Protein AF-A0A7S4I5Y1-F1 (afdb_monomer)

Solvent-accessible surface area (backbone atoms only — not comparable to full-atom values): 13323 Å² total; per-residue (Å²): 105,53,38,77,72,37,67,37,55,66,70,50,33,52,52,52,51,52,44,32,45,76,67,63,46,23,50,102,87,68,52,47,57,89,78,67,46,73,66,56,53,49,53,53,43,51,68,52,34,70,77,42,100,53,26,67,63,46,64,77,37,40,69,45,45,51,53,52,55,61,45,56,63,40,43,76,55,41,74,74,51,54,84,80,55,54,71,67,54,46,51,50,30,60,75,68,63,46,41,73,26,73,44,93,76,12,31,22,40,37,41,72,54,69,68,45,88,55,86,52,96,88,54,91,48,56,63,52,76,51,74,48,68,47,62,54,84,56,65,57,38,102,81,69,45,77,50,78,80,62,86,63,46,15,59,85,35,71,62,41,52,55,48,49,57,42,46,52,52,34,52,50,25,48,50,51,29,57,47,30,60,74,74,27,62,101,84,44,79,66,31,54,51,52,33,50,51,24,49,51,47,36,52,49,46,51,49,53,52,63,63,45,49,63,56,51,47,52,53,53,52,50,55,53,52,50,55,52,49,54,51,64,76,75,105

Foldseek 3Di:
DCCVQLVDDPVVVVQQQVLCVVLVQADPLGAGDLPQDLVNSLVSSLVRLVPDPCSVSCVVSVVRNSVCRLCVNQVVVCVVCPPLDDSVVSSVCSVVVWDWAAAPSKIKTKDKDPFDPDDDPPDDGDIDIDIDIDADFPPQDVVSHGDPDDPQGRHDCPLVVLCVVLVVQLVVLVVQLVVLPVVDDPPDPVSVVSNVVSVVSNVVSVVVSVVVVVVVNVVSNVVVVVSVVVVVVVD

Nearest PDB structures (foldseek):
  4czz-assembly1_A  TM=7.356E-01  e=1.209E+00  Homo sapiens
  5l3d-assembly1_A  TM=7.433E-01  e=1.425E+00  Homo sapiens
  8q1h-assembly1_A  TM=7.712E-01  e=2.089E+00  Homo sapiens
  2x0l-assembly1_A  TM=7.602E-01  e=1.773E+00  Homo sapiens
  5l3b-assembly1_A  TM=7.403E-01  e=1.873E+00  Homo sapiens

pLDDT: mean 78.76, std 11.4, range [46.72, 94.5]

Organism: NCBI:txid265563

Sequence (235 aa):
MLHDRASLSSECADAVLSACEDAGICSSDGAVDLVISREGVGNALDEIMSKRERGEEYVEKKKDVLETLMRSRYANLYSLLKDNLSEESYLGIVRNQILVDVQGEDLLFQIFTCNVLQREAGDEAPFLEFIQRVCSECSAGPDGCPLPVKPGCGGFGIRNFLTLFLSIEVSKAMRECSLAKSTGGDDDDDGSAALSLSRRKVELFTSQLNESNPILTAISDAMTAEGRAETNMNA

InterPro domains:
  IPR005956 4-hydroxyphenylpyruvate dioxygenase [PTHR11959] (68-176)
  IPR029068 Glyoxalase/Bleomycin resistance protein/Dihydroxybiphenyl dioxygenase [G3DSA:3.10.180.10] (45-178)
  IPR029068 Glyoxalase/Bleomycin resistance protein/Dihydroxybiphenyl dioxygenase [SSF54593] (59-165)

Structure (mmCIF, N/CA/C/O backbone):
data_AF-A0A7S4I5Y1-F1
#
_entry.id   AF-A0A7S4I5Y1-F1
#
loop_
_atom_site.group_PDB
_atom_site.id
_atom_site.type_symbol
_atom_site.label_atom_id
_atom_site.label_alt_id
_atom_site.label_comp_id
_atom_site.label_asym_id
_atom_site.label_entity_id
_atom_site.label_seq_id
_atom_site.pdbx_PDB_ins_code
_atom_site.Cartn_x
_atom_site.Cartn_y
_atom_site.Cartn_z
_atom_site.occupancy
_atom_site.B_iso_or_equiv
_atom_site.auth_seq_id
_atom_site.auth_comp_id
_atom_site.auth_asym_id
_atom_site.auth_atom_id
_atom_site.pdbx_PDB_model_num
ATOM 1 N N . MET A 1 1 ? -2.153 -1.443 16.270 1.00 57.56 1 MET A N 1
ATOM 2 C CA . MET A 1 1 ? -1.973 -0.221 15.440 1.00 57.56 1 MET A CA 1
ATOM 3 C C . MET A 1 1 ? -2.513 1.031 16.128 1.00 57.56 1 MET A C 1
ATOM 5 O O . MET A 1 1 ? -1.718 1.927 16.369 1.00 57.56 1 MET A O 1
ATOM 9 N N . LEU A 1 2 ? -3.807 1.105 16.479 1.00 62.62 2 LEU A N 1
ATOM 10 C CA . LEU A 1 2 ? -4.369 2.239 17.238 1.00 62.62 2 LEU A CA 1
ATOM 11 C C . LEU A 1 2 ? -3.809 2.338 18.665 1.00 62.62 2 LEU A C 1
ATOM 13 O O . LEU A 1 2 ? -3.433 3.423 19.093 1.00 62.62 2 LEU A O 1
ATOM 17 N N . HIS A 1 3 ? -3.663 1.201 19.346 1.00 50.84 3 HIS A N 1
ATOM 18 C CA . HIS A 1 3 ? -3.020 1.119 20.659 1.00 50.84 3 HIS A CA 1
ATOM 19 C C . HIS A 1 3 ? -1.612 1.747 20.660 1.00 50.84 3 HIS A C 1
ATOM 21 O O . HIS A 1 3 ? -1.314 2.623 21.462 1.00 50.84 3 HIS A O 1
ATOM 27 N N . ASP A 1 4 ? -0.773 1.378 19.688 1.00 65.50 4 ASP A N 1
ATOM 28 C CA . ASP A 1 4 ? 0.643 1.773 19.691 1.00 65.50 4 ASP A CA 1
ATOM 29 C C . ASP A 1 4 ? 0.903 3.146 19.056 1.00 65.50 4 ASP A C 1
ATOM 31 O O . ASP A 1 4 ? 1.861 3.817 19.425 1.00 65.50 4 ASP A O 1
ATOM 35 N N . ARG A 1 5 ? 0.084 3.571 18.079 1.00 70.50 5 ARG A N 1
ATOM 36 C CA . ARG A 1 5 ? 0.297 4.837 17.346 1.00 70.50 5 ARG A CA 1
ATOM 37 C C . ARG A 1 5 ? -0.565 5.990 17.839 1.00 70.50 5 ARG A C 1
ATOM 39 O O . ARG A 1 5 ? -0.073 7.110 17.880 1.00 70.50 5 ARG A O 1
ATOM 46 N N . ALA A 1 6 ? -1.810 5.725 18.233 1.00 72.38 6 ALA A N 1
ATOM 47 C CA . ALA A 1 6 ? -2.688 6.734 18.827 1.00 72.38 6 ALA A CA 1
ATOM 48 C C . ALA A 1 6 ? -2.606 6.738 20.365 1.00 72.38 6 ALA A C 1
ATOM 50 O O . ALA A 1 6 ? -3.297 7.515 21.017 1.00 72.38 6 ALA A O 1
ATOM 51 N N . SER A 1 7 ? -1.758 5.880 20.953 1.00 81.56 7 SER A N 1
ATOM 52 C CA . SER A 1 7 ? -1.567 5.747 22.404 1.00 81.56 7 SER A CA 1
ATOM 53 C C . SER A 1 7 ? -2.874 5.507 23.169 1.00 81.56 7 SER A C 1
ATOM 55 O O . SER A 1 7 ? -3.009 5.951 24.308 1.00 81.56 7 SER A O 1
ATOM 57 N N . LEU A 1 8 ? -3.866 4.873 22.540 1.00 85.50 8 LEU A N 1
ATOM 58 C CA . LEU A 1 8 ? -5.143 4.541 23.173 1.00 85.50 8 LEU A CA 1
ATOM 59 C C . LEU A 1 8 ? -4.982 3.356 24.126 1.00 85.50 8 LEU A C 1
ATOM 61 O O . LEU A 1 8 ? -4.211 2.437 23.850 1.00 85.50 8 LEU A O 1
ATOM 65 N N . SER A 1 9 ? -5.773 3.334 25.200 1.00 87.81 9 SER A N 1
ATOM 66 C CA . SER A 1 9 ? -5.987 2.101 25.965 1.00 87.81 9 SER A CA 1
ATOM 67 C C . SER A 1 9 ? -6.529 0.980 25.060 1.00 87.81 9 SER A C 1
ATOM 69 O O . SER A 1 9 ? -7.225 1.255 24.080 1.00 87.81 9 SER A O 1
ATOM 71 N N . SER A 1 10 ? -6.222 -0.290 25.367 1.00 86.81 10 SER A N 1
ATOM 72 C CA . SER A 1 10 ? -6.677 -1.436 24.548 1.00 86.81 10 SER A CA 1
ATOM 73 C C . SER A 1 10 ? -8.196 -1.439 24.381 1.00 86.81 10 SER A C 1
ATOM 75 O O . SER A 1 10 ? -8.697 -1.552 23.272 1.00 86.81 10 SER A O 1
ATOM 77 N N . GLU A 1 11 ? -8.919 -1.201 25.473 1.00 87.44 11 GLU A N 1
ATOM 78 C CA . GLU A 1 11 ? -10.382 -1.140 25.488 1.00 87.44 11 GLU A CA 1
ATOM 79 C C . GLU A 1 11 ? -10.927 -0.006 24.605 1.00 87.44 11 GLU A C 1
ATOM 81 O O . GLU A 1 11 ? -11.924 -0.184 23.907 1.00 87.44 11 GLU A O 1
ATOM 86 N N . CYS A 1 12 ? -10.278 1.165 24.605 1.00 87.62 12 CYS A N 1
ATOM 87 C CA . CYS A 1 12 ? -10.688 2.279 23.752 1.00 87.62 12 CYS A CA 1
ATOM 88 C C . CYS A 1 12 ? -10.348 2.015 22.279 1.00 87.62 12 CYS A C 1
ATOM 90 O O . CYS A 1 12 ? -11.153 2.313 21.399 1.00 87.62 12 CYS A O 1
ATOM 92 N N . ALA A 1 13 ? -9.195 1.402 21.995 1.00 88.75 13 ALA A N 1
ATOM 93 C CA . ALA A 1 13 ? -8.832 0.986 20.644 1.00 88.75 13 ALA A CA 1
ATOM 94 C C . ALA A 1 13 ? -9.845 -0.021 20.070 1.00 88.75 13 ALA A C 1
ATOM 96 O O . ALA A 1 13 ? -10.289 0.158 18.936 1.00 88.75 13 ALA A O 1
ATOM 97 N N . ASP A 1 14 ? -10.263 -1.012 20.861 1.00 89.19 14 ASP A N 1
ATOM 98 C CA . ASP A 1 14 ? -11.275 -1.998 20.465 1.00 89.19 14 ASP A CA 1
ATOM 99 C C . ASP A 1 14 ? -12.648 -1.342 20.255 1.00 89.19 14 ASP A C 1
ATOM 101 O O . ASP A 1 14 ? -13.335 -1.617 19.269 1.00 89.19 14 ASP A O 1
ATOM 105 N N . ALA A 1 15 ? -13.028 -0.400 21.126 1.00 90.25 15 ALA A N 1
ATOM 106 C CA . ALA A 1 15 ? -14.266 0.359 20.972 1.00 90.25 15 ALA A CA 1
ATOM 107 C C . ALA A 1 15 ? -14.280 1.211 19.690 1.00 90.25 15 ALA A C 1
ATOM 109 O O . ALA A 1 15 ? -15.311 1.264 19.019 1.00 90.25 15 ALA A O 1
ATOM 110 N N . VAL A 1 16 ? -13.154 1.843 19.336 1.00 91.44 16 VAL A N 1
ATOM 111 C CA . VAL A 1 16 ? -13.003 2.621 18.095 1.00 91.44 16 VAL A CA 1
ATOM 112 C C . VAL A 1 16 ? -13.051 1.716 16.866 1.00 91.44 16 VAL A C 1
ATOM 114 O O . VAL A 1 16 ? -13.702 2.076 15.889 1.00 91.44 16 VAL A O 1
ATOM 117 N N . LEU A 1 17 ? -12.401 0.549 16.896 1.00 89.81 17 LEU A N 1
ATOM 118 C CA . LEU A 1 17 ? -12.444 -0.409 15.784 1.00 89.81 17 LEU A CA 1
ATOM 119 C C . LEU A 1 17 ? -13.865 -0.920 15.546 1.00 89.81 17 LEU A C 1
ATOM 121 O O . LEU A 1 17 ? -14.354 -0.844 14.423 1.00 89.81 17 LEU A O 1
ATOM 125 N N . SER A 1 18 ? -14.563 -1.327 16.608 1.00 89.69 18 SER A N 1
ATOM 126 C CA . SER A 1 18 ? -15.973 -1.722 16.525 1.00 89.69 18 SER A CA 1
ATOM 127 C C . SER A 1 18 ? -16.854 -0.584 15.994 1.00 89.69 18 SER A C 1
ATOM 129 O O . SER A 1 18 ? -17.713 -0.823 15.155 1.00 89.69 18 SER A O 1
ATOM 131 N N . ALA A 1 19 ? -16.622 0.665 16.413 1.00 91.75 19 ALA A N 1
ATOM 132 C CA . ALA A 1 19 ? -17.352 1.810 15.870 1.00 91.75 19 ALA A CA 1
ATOM 133 C C . ALA A 1 19 ? -17.054 2.056 14.379 1.00 91.75 19 ALA A C 1
ATOM 135 O O . ALA A 1 19 ? -17.943 2.478 13.642 1.00 91.75 19 ALA A O 1
ATOM 136 N N . CYS A 1 20 ? -15.826 1.788 13.918 1.00 92.12 20 CYS A N 1
ATOM 137 C CA . CYS A 1 20 ? -15.482 1.865 12.498 1.00 92.12 20 CYS A CA 1
ATOM 138 C C . CYS A 1 20 ? -16.236 0.817 11.671 1.00 92.12 20 CYS A C 1
ATOM 140 O O . CYS A 1 20 ? -16.705 1.141 10.581 1.00 92.12 20 CYS A O 1
ATOM 142 N N . GLU A 1 21 ? -16.368 -0.408 12.181 1.00 90.56 21 GLU A N 1
ATOM 143 C CA . GLU A 1 21 ? -17.132 -1.478 11.528 1.00 90.56 21 GLU A CA 1
ATOM 144 C C . GLU A 1 21 ? -18.631 -1.145 11.492 1.00 90.56 21 GLU A C 1
ATOM 146 O O . GLU A 1 21 ? -19.239 -1.190 10.423 1.00 90.56 21 GLU A O 1
ATOM 151 N N . ASP A 1 22 ? -19.204 -0.711 12.622 1.00 90.31 22 ASP A N 1
ATOM 152 C CA . ASP A 1 22 ? -20.617 -0.315 12.734 1.00 90.31 22 ASP A CA 1
ATOM 153 C C . ASP A 1 22 ? -20.978 0.830 11.770 1.00 90.31 22 ASP A C 1
ATOM 155 O O . ASP A 1 22 ? -22.067 0.858 11.193 1.00 90.31 22 ASP A O 1
ATOM 159 N N . ALA A 1 23 ? -20.058 1.781 11.585 1.00 91.00 23 ALA A N 1
ATOM 160 C CA . ALA A 1 23 ? -20.218 2.910 10.671 1.00 91.00 23 ALA A CA 1
ATOM 161 C C . ALA A 1 23 ? -19.945 2.562 9.197 1.00 91.00 23 ALA A C 1
ATOM 163 O O . ALA A 1 23 ? -20.108 3.426 8.333 1.00 91.00 23 ALA A O 1
ATOM 164 N N . GLY A 1 24 ? -19.472 1.347 8.897 1.00 90.06 24 GLY A N 1
ATOM 165 C CA . GLY A 1 24 ? -19.028 0.965 7.555 1.00 90.06 24 GLY A CA 1
ATOM 166 C C . GLY A 1 24 ? -17.784 1.723 7.074 1.00 90.06 24 GLY A C 1
ATOM 167 O O . GLY A 1 24 ? -17.562 1.835 5.871 1.00 90.06 24 GLY A O 1
ATOM 168 N N . ILE A 1 25 ? -16.976 2.266 7.993 1.00 92.94 25 ILE A N 1
ATOM 169 C CA . ILE A 1 25 ? -15.703 2.940 7.681 1.00 92.94 25 ILE A CA 1
ATOM 170 C C . ILE A 1 25 ? -14.650 1.914 7.254 1.00 92.94 25 ILE A C 1
ATOM 172 O O . ILE A 1 25 ? -13.811 2.205 6.396 1.00 92.94 25 ILE A O 1
ATOM 176 N N . CYS A 1 26 ? -14.680 0.729 7.865 1.00 89.25 26 CYS A N 1
ATOM 177 C CA . CYS A 1 26 ? -13.835 -0.392 7.490 1.00 89.25 26 CYS A CA 1
ATOM 178 C C . CYS A 1 26 ? -14.649 -1.647 7.175 1.00 89.25 26 CYS A C 1
ATOM 180 O O . CYS A 1 26 ? -15.725 -1.870 7.728 1.00 89.25 26 CYS A O 1
ATOM 182 N N . SER A 1 27 ? -14.118 -2.475 6.281 1.00 82.81 27 SER A N 1
ATOM 183 C CA . SER A 1 27 ? -14.637 -3.814 6.015 1.00 82.81 27 SER A CA 1
ATOM 184 C C . SER A 1 27 ? -14.348 -4.766 7.178 1.00 82.81 27 SER A C 1
ATOM 186 O O . SER A 1 27 ? -13.537 -4.482 8.056 1.00 82.81 27 SER A O 1
ATOM 188 N N . SER A 1 28 ? -14.985 -5.940 7.164 1.00 75.88 28 SER A N 1
ATOM 189 C CA . SER A 1 28 ? -14.843 -6.981 8.197 1.00 75.88 28 SER A CA 1
ATOM 190 C C . SER A 1 28 ? -13.429 -7.569 8.330 1.00 75.88 28 SER A C 1
ATOM 192 O O . SER A 1 28 ? -13.151 -8.342 9.243 1.00 75.88 28 SER A O 1
ATOM 194 N N . ASP A 1 29 ? -12.542 -7.281 7.378 1.00 70.75 29 ASP A N 1
ATOM 195 C CA . ASP A 1 29 ? -11.115 -7.614 7.417 1.00 70.75 29 ASP A CA 1
ATOM 196 C C . ASP A 1 29 ? -10.240 -6.448 7.924 1.00 70.75 29 ASP A C 1
ATOM 198 O O . ASP A 1 29 ? -9.018 -6.581 7.989 1.00 70.75 29 ASP A O 1
ATOM 202 N N . GLY A 1 30 ? -10.852 -5.326 8.319 1.00 74.75 30 GLY A N 1
ATOM 203 C CA . GLY A 1 30 ? -10.194 -4.155 8.894 1.00 74.75 30 GLY A CA 1
ATOM 204 C C . GLY A 1 30 ? -9.644 -3.152 7.876 1.00 74.75 30 GLY A C 1
ATOM 205 O O . GLY A 1 30 ? -8.953 -2.211 8.275 1.00 74.75 30 GLY A O 1
ATOM 206 N N . ALA A 1 31 ? -9.920 -3.314 6.576 1.00 81.62 31 ALA A N 1
ATOM 207 C CA . ALA A 1 31 ? -9.487 -2.350 5.565 1.00 81.62 31 ALA A CA 1
ATOM 208 C C . ALA A 1 31 ? -10.381 -1.099 5.571 1.00 81.62 31 ALA A C 1
ATOM 210 O O . ALA A 1 31 ? -11.602 -1.193 5.502 1.00 81.62 31 ALA A O 1
ATOM 211 N N . VAL A 1 32 ? -9.769 0.085 5.648 1.00 88.06 32 VAL A N 1
ATOM 212 C CA . VAL A 1 32 ? -10.484 1.373 5.658 1.00 88.06 32 VAL A CA 1
ATOM 213 C C . VAL A 1 32 ? -10.840 1.793 4.230 1.00 88.06 32 VAL A C 1
ATOM 215 O O . VAL A 1 32 ? -9.987 1.730 3.342 1.00 88.06 32 VAL A O 1
ATOM 218 N N . ASP A 1 33 ? -12.065 2.282 4.020 1.00 88.38 33 ASP A N 1
ATOM 219 C CA . ASP A 1 33 ? -12.523 2.809 2.728 1.00 88.38 33 ASP A CA 1
ATOM 220 C C . ASP A 1 33 ? -11.581 3.918 2.214 1.00 88.38 33 ASP A C 1
ATOM 222 O O . ASP A 1 33 ? -11.226 4.856 2.930 1.00 88.38 33 ASP A O 1
ATOM 226 N N . LEU A 1 34 ? -11.166 3.819 0.950 1.00 87.81 34 LEU A N 1
ATOM 227 C CA . LEU A 1 34 ? -10.257 4.763 0.300 1.00 87.81 34 LEU A CA 1
ATOM 228 C C . LEU A 1 34 ? -10.919 6.097 -0.074 1.00 87.81 34 LEU A C 1
ATOM 230 O O . LEU A 1 34 ? -10.203 7.068 -0.331 1.00 87.81 34 LEU A O 1
ATOM 234 N N . VAL A 1 35 ? -12.250 6.150 -0.157 1.00 88.69 35 VAL A N 1
ATOM 235 C CA . VAL A 1 35 ? -13.014 7.305 -0.657 1.00 88.69 35 VAL A CA 1
ATOM 236 C C . VAL A 1 35 ? -13.553 8.171 0.479 1.00 88.69 35 VAL A C 1
ATOM 238 O O . VAL A 1 35 ? -13.698 9.382 0.305 1.00 88.69 35 VAL A O 1
ATOM 241 N N . ILE A 1 36 ? -13.810 7.593 1.655 1.00 91.62 36 ILE A N 1
ATOM 242 C CA . ILE A 1 36 ? -14.347 8.350 2.788 1.00 91.62 36 ILE A CA 1
ATOM 243 C C . ILE A 1 36 ? -13.367 9.450 3.234 1.00 91.62 36 ILE A C 1
ATOM 245 O O . ILE A 1 36 ? -12.156 9.231 3.361 1.00 91.62 36 ILE A O 1
ATOM 249 N N . SER A 1 37 ? -13.884 10.660 3.451 1.00 93.00 37 SER A N 1
ATOM 250 C CA . SER A 1 37 ? -13.082 11.818 3.857 1.00 93.00 37 SER A CA 1
ATOM 251 C C . SER A 1 37 ? -12.742 11.774 5.350 1.00 93.00 37 SER A C 1
ATOM 253 O O . SER A 1 37 ? -13.469 11.178 6.144 1.00 93.00 37 SER A O 1
ATOM 255 N N . ARG A 1 38 ? -11.666 12.463 5.759 1.00 93.50 38 ARG A N 1
ATOM 256 C CA . ARG A 1 38 ? -11.291 12.591 7.182 1.00 93.50 38 ARG A CA 1
ATOM 257 C C . ARG A 1 38 ? -12.437 13.166 8.025 1.00 93.50 38 ARG A C 1
ATOM 259 O O . ARG A 1 38 ? -12.667 12.703 9.137 1.00 93.50 38 ARG A O 1
ATOM 266 N N . GLU A 1 39 ? -13.159 14.153 7.494 1.00 94.50 39 GLU A N 1
ATOM 267 C CA . GLU A 1 39 ? -14.331 14.738 8.160 1.00 94.50 39 GLU A CA 1
ATOM 268 C C . GLU A 1 39 ? -15.485 13.737 8.269 1.00 94.50 39 GLU A C 1
ATOM 270 O O . GLU A 1 39 ? -16.102 13.640 9.324 1.00 94.50 39 GLU A O 1
ATOM 275 N N . GLY A 1 40 ? -15.735 12.948 7.218 1.00 92.94 40 GLY A N 1
ATOM 276 C CA . GLY A 1 40 ? -16.751 11.896 7.233 1.00 92.94 40 GLY A CA 1
ATOM 277 C C . GLY A 1 40 ? -16.478 10.841 8.305 1.00 92.94 40 GLY A C 1
ATOM 278 O O . GLY A 1 40 ? -17.367 10.530 9.093 1.00 92.94 40 GLY A O 1
ATOM 279 N N . VAL A 1 41 ? -15.229 10.366 8.394 1.00 93.19 41 VAL A N 1
ATOM 280 C CA . VAL A 1 41 ? -14.783 9.445 9.456 1.00 93.19 41 VAL A CA 1
ATOM 281 C C . VAL A 1 41 ? -14.971 10.082 10.834 1.00 93.19 41 VAL A C 1
ATOM 283 O O . VAL A 1 41 ? -15.527 9.455 11.730 1.00 93.19 41 VAL A O 1
ATOM 286 N N . GLY A 1 42 ? -14.547 11.339 11.001 1.00 93.69 42 GLY A N 1
ATOM 287 C CA . GLY A 1 42 ? -14.676 12.062 12.266 1.00 93.69 42 GLY A CA 1
ATOM 288 C C . GLY A 1 42 ? -16.122 12.208 12.732 1.00 93.69 42 GLY A C 1
ATOM 289 O O . GLY A 1 42 ? -16.404 11.947 13.896 1.00 93.69 42 GLY A O 1
ATOM 290 N N . ASN A 1 43 ? -17.036 12.577 11.835 1.00 93.88 43 ASN A N 1
ATOM 291 C CA . ASN A 1 43 ? -18.450 12.756 12.167 1.00 93.88 43 ASN A CA 1
ATOM 292 C C . ASN A 1 43 ? -19.125 11.427 12.534 1.00 93.88 43 ASN A C 1
ATOM 294 O O . ASN A 1 43 ? -19.852 11.362 13.522 1.00 93.88 43 ASN A O 1
ATOM 298 N N . ALA A 1 44 ? -18.853 10.365 11.769 1.00 93.00 44 ALA A N 1
ATOM 299 C CA . ALA A 1 44 ? -19.404 9.039 12.035 1.00 93.00 44 ALA A CA 1
ATOM 300 C C . ALA A 1 44 ? -18.905 8.472 13.376 1.00 93.00 44 ALA A C 1
ATOM 302 O O . ALA A 1 44 ? -19.692 7.955 14.170 1.00 93.00 44 ALA A O 1
ATOM 303 N N . LEU A 1 45 ? -17.609 8.629 13.669 1.00 92.94 45 LEU A N 1
ATOM 304 C CA . LEU A 1 45 ? -17.052 8.205 14.950 1.00 92.94 45 LEU A CA 1
ATOM 305 C C . LEU A 1 45 ? -17.580 9.039 16.114 1.00 92.94 45 LEU A C 1
ATOM 307 O O . LEU A 1 45 ? -17.890 8.466 17.151 1.00 92.94 45 LEU A O 1
ATOM 311 N N . ASP A 1 46 ? -17.742 10.354 15.967 1.00 92.69 46 ASP A N 1
ATOM 312 C CA . ASP A 1 46 ? -18.319 11.190 17.026 1.00 92.69 46 ASP A CA 1
ATOM 313 C C . ASP A 1 46 ? -19.747 10.759 17.385 1.00 92.69 46 ASP A C 1
ATOM 315 O O . ASP A 1 46 ? -20.099 10.691 18.565 1.00 92.69 46 ASP A O 1
ATOM 319 N N . GLU A 1 47 ? -20.573 10.431 16.389 1.00 90.81 47 GLU A N 1
ATOM 320 C CA . GLU A 1 47 ? -21.956 10.002 16.609 1.00 90.81 47 GLU A CA 1
ATOM 321 C C . GLU A 1 47 ? -22.052 8.691 17.408 1.00 90.81 47 GLU A C 1
ATOM 323 O O . GLU A 1 47 ? -22.950 8.532 18.245 1.00 90.81 47 GLU A O 1
ATOM 328 N N . ILE A 1 48 ? -21.130 7.757 17.163 1.00 90.94 48 ILE A N 1
ATOM 329 C CA . ILE A 1 48 ? -21.111 6.444 17.818 1.00 90.94 48 ILE A CA 1
ATOM 330 C C . ILE A 1 48 ? -20.382 6.520 19.163 1.00 90.94 48 ILE A C 1
ATOM 332 O O . ILE A 1 48 ? -20.905 6.066 20.182 1.00 90.94 48 ILE A O 1
ATOM 336 N N . MET A 1 49 ? -19.190 7.116 19.191 1.00 90.25 49 MET A N 1
ATOM 337 C CA . MET A 1 49 ? -18.321 7.150 20.370 1.00 90.25 49 MET A CA 1
ATOM 338 C C . MET A 1 49 ? -18.853 8.065 21.472 1.00 90.25 49 MET A C 1
ATOM 340 O O . MET A 1 49 ? -18.625 7.770 22.642 1.00 90.25 49 MET A O 1
ATOM 344 N N . SER A 1 50 ? -19.622 9.112 21.143 1.00 84.44 50 SER A N 1
ATOM 345 C CA . SER A 1 50 ? -20.292 9.957 22.152 1.00 84.44 50 SER A CA 1
ATOM 346 C C . SER A 1 50 ? -21.299 9.195 23.021 1.00 84.44 50 SER A C 1
ATOM 348 O O . SER A 1 50 ? -21.642 9.654 24.108 1.00 84.44 50 SER A O 1
ATOM 350 N N . LYS A 1 51 ? -21.757 8.024 22.564 1.00 84.62 51 LYS A N 1
ATOM 351 C CA . LYS A 1 51 ? -22.702 7.152 23.276 1.00 84.62 51 LYS A CA 1
ATOM 352 C C . LYS A 1 51 ? -22.013 5.997 24.014 1.00 84.62 51 LYS A C 1
ATOM 354 O O . LYS A 1 51 ? -22.696 5.241 24.699 1.00 84.62 51 LYS A O 1
ATOM 359 N N . ARG A 1 52 ? -20.691 5.827 23.867 1.00 83.44 52 ARG A N 1
ATOM 360 C CA . ARG A 1 52 ? -19.916 4.722 24.462 1.00 83.44 52 ARG A CA 1
ATOM 361 C C . ARG A 1 52 ? -19.172 5.178 25.723 1.00 83.44 52 ARG A C 1
ATOM 363 O O . ARG A 1 52 ? -18.752 6.325 25.833 1.00 83.44 52 ARG A O 1
ATOM 370 N N . GLU A 1 53 ? -18.943 4.248 26.652 1.00 70.31 53 GLU A N 1
ATOM 371 C CA . GLU A 1 53 ? -18.354 4.503 27.984 1.00 70.31 53 GLU A CA 1
ATOM 372 C C . GLU A 1 53 ? -16.933 5.113 27.964 1.00 70.31 53 GLU A C 1
ATOM 374 O O . GLU A 1 53 ? -16.483 5.661 28.965 1.00 70.31 53 GLU A O 1
ATOM 379 N N . ARG A 1 54 ? -16.224 5.062 26.826 1.00 76.12 54 ARG A N 1
ATOM 380 C CA . ARG A 1 54 ? -14.860 5.599 26.638 1.00 76.12 54 ARG A CA 1
ATOM 381 C C . ARG A 1 54 ? -14.791 6.814 25.702 1.00 76.12 54 ARG A C 1
ATOM 383 O O . ARG A 1 54 ? -13.715 7.148 25.207 1.00 76.12 54 ARG A O 1
ATOM 390 N N . GLY A 1 55 ? -15.919 7.485 25.458 1.00 79.25 55 GLY A N 1
ATOM 391 C CA . GLY A 1 55 ? -15.987 8.643 24.562 1.00 79.25 55 GLY A CA 1
ATOM 392 C C . GLY A 1 55 ? -14.999 9.764 24.915 1.00 79.25 55 GLY A C 1
ATOM 393 O O . GLY A 1 55 ? -14.438 10.374 24.012 1.00 79.25 55 GLY A O 1
ATOM 394 N N . GLU A 1 56 ? -14.717 9.993 26.202 1.00 85.38 56 GLU A N 1
ATOM 395 C CA . GLU A 1 56 ? -13.807 11.058 26.658 1.00 85.38 56 GLU A CA 1
ATOM 396 C C . GLU A 1 56 ? -12.353 10.854 26.196 1.00 85.38 56 GLU A C 1
ATOM 398 O O . GLU A 1 56 ? -11.743 11.790 25.678 1.00 85.38 56 GLU A O 1
ATOM 403 N N . GLU A 1 57 ? -11.815 9.629 26.299 1.00 88.56 57 GLU A N 1
ATOM 404 C CA . GLU A 1 57 ? -10.452 9.318 25.833 1.00 88.56 57 GLU A CA 1
ATOM 405 C C . GLU A 1 57 ? -10.349 9.460 24.306 1.00 88.56 57 GLU A C 1
ATOM 407 O O . GLU A 1 57 ? -9.362 9.986 23.785 1.00 88.56 57 GLU A O 1
ATOM 412 N N . TYR A 1 58 ? -11.386 9.027 23.581 1.00 89.75 58 TYR A N 1
ATOM 413 C CA . TYR A 1 58 ? -11.464 9.232 22.136 1.00 89.75 58 TYR A CA 1
ATOM 414 C C . TYR A 1 58 ? -11.480 10.723 21.783 1.00 89.75 58 TYR A C 1
ATOM 416 O O . TYR A 1 58 ? -10.738 11.128 20.895 1.00 89.75 58 TYR A O 1
ATOM 424 N N . VAL A 1 59 ? -12.277 11.548 22.472 1.00 90.81 59 VAL A N 1
ATOM 425 C CA . VAL A 1 59 ? -12.363 12.994 22.204 1.00 90.81 59 VAL A CA 1
ATOM 426 C C . VAL A 1 59 ? -11.006 13.670 22.398 1.00 90.81 59 VAL A C 1
ATOM 428 O O . VAL A 1 59 ? -10.606 14.472 21.553 1.00 90.81 59 VAL A O 1
ATOM 431 N N . GLU A 1 60 ? -10.274 13.314 23.456 1.00 91.31 60 GLU A N 1
ATOM 432 C CA . GLU A 1 60 ? -8.934 13.846 23.721 1.00 91.31 60 GLU A CA 1
ATOM 433 C C . GLU A 1 60 ? -7.942 13.488 22.601 1.00 91.31 60 GLU A C 1
ATOM 435 O O . GLU A 1 60 ? -7.196 14.345 22.124 1.00 91.31 60 GLU A O 1
ATOM 440 N N . LYS A 1 61 ? -7.970 12.235 22.131 1.00 92.44 61 LYS A N 1
ATOM 441 C CA . LYS A 1 61 ? -7.014 11.695 21.145 1.00 92.44 61 LYS A CA 1
ATOM 442 C C . LYS A 1 61 ? -7.555 11.643 19.719 1.00 92.44 61 LYS A C 1
ATOM 444 O O . LYS A 1 61 ? -6.941 11.043 18.835 1.00 92.44 61 LYS A O 1
ATOM 449 N N . LYS A 1 62 ? -8.687 12.298 19.456 1.00 91.88 62 LYS A N 1
ATOM 450 C CA . LYS A 1 62 ? -9.431 12.195 18.194 1.00 91.88 62 LYS A CA 1
ATOM 451 C C . LYS A 1 62 ? -8.553 12.458 16.978 1.00 91.88 62 LYS A C 1
ATOM 453 O O . LYS A 1 62 ? -8.630 11.743 15.982 1.00 91.88 62 LYS A O 1
ATOM 458 N N . LYS A 1 63 ? -7.698 13.479 17.054 1.00 92.62 63 LYS A N 1
ATOM 459 C CA . LYS A 1 63 ? -6.796 13.844 15.957 1.00 92.62 63 LYS A CA 1
ATOM 460 C C . LYS A 1 63 ? -5.841 12.701 15.597 1.00 92.62 63 LYS A C 1
ATOM 462 O O . LYS A 1 63 ? -5.685 12.408 14.414 1.00 92.62 63 LYS A O 1
ATOM 467 N N . ASP A 1 64 ? -5.254 12.046 16.593 1.00 91.94 64 ASP A N 1
ATOM 468 C CA . ASP A 1 64 ? -4.278 10.970 16.394 1.00 91.94 64 ASP A CA 1
ATOM 469 C C . ASP A 1 64 ? -4.952 9.676 15.932 1.00 91.94 64 ASP A C 1
ATOM 471 O O . ASP A 1 64 ? -4.408 8.944 15.100 1.00 91.94 64 ASP A O 1
ATOM 475 N N . VAL A 1 65 ? -6.175 9.426 16.409 1.00 92.56 65 VAL A N 1
ATOM 476 C CA . VAL A 1 65 ? -7.031 8.338 15.920 1.00 92.56 65 VAL A CA 1
ATOM 477 C C . VAL A 1 65 ? -7.340 8.529 14.440 1.00 92.56 65 VAL A C 1
ATOM 479 O O . VAL A 1 65 ? -7.089 7.624 13.644 1.00 92.56 65 VAL A O 1
ATOM 482 N N . LEU A 1 66 ? -7.820 9.714 14.053 1.00 93.81 66 LEU A N 1
ATOM 483 C CA . LEU A 1 66 ? -8.120 10.022 12.657 1.00 93.81 66 LEU A CA 1
ATOM 484 C C . LEU A 1 66 ? -6.867 9.941 11.786 1.00 93.81 66 LEU A C 1
ATOM 486 O O . LEU A 1 66 ? -6.913 9.336 10.723 1.00 93.81 66 LEU A O 1
ATOM 490 N N . GLU A 1 67 ? -5.735 10.48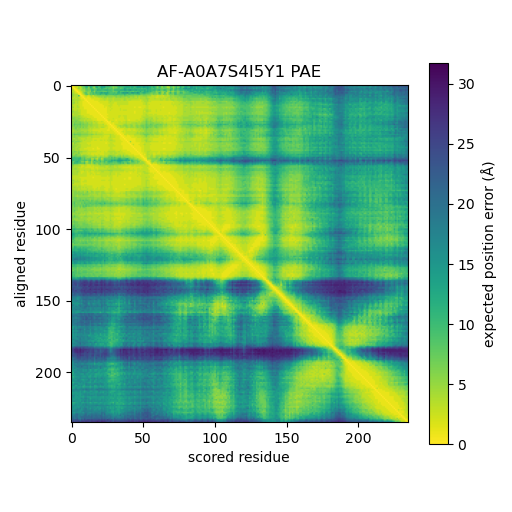4 12.228 1.00 91.38 67 GLU A N 1
ATOM 491 C CA . GLU A 1 67 ? -4.473 10.372 11.488 1.00 91.38 67 GLU A CA 1
ATOM 492 C C . GLU A 1 67 ? -4.054 8.909 11.294 1.00 91.38 67 GLU A C 1
ATOM 494 O O . GLU A 1 67 ? -3.671 8.508 10.193 1.00 91.38 67 GLU A O 1
ATOM 499 N N . THR A 1 68 ? -4.179 8.089 12.338 1.00 91.25 68 THR A N 1
ATOM 500 C CA . THR A 1 68 ? -3.837 6.664 12.278 1.00 91.25 68 THR A CA 1
ATOM 501 C C . THR A 1 68 ? -4.761 5.898 11.330 1.00 91.25 68 THR A C 1
ATOM 503 O O . THR A 1 68 ? -4.270 5.086 10.546 1.00 91.25 68 THR A O 1
ATOM 506 N N . LEU A 1 69 ? -6.069 6.170 11.360 1.00 91.12 69 LEU A N 1
ATOM 507 C CA . LEU A 1 69 ? -7.058 5.547 10.472 1.00 91.12 69 LEU A CA 1
ATOM 508 C C . LEU A 1 69 ? -6.889 5.974 9.012 1.00 91.12 69 LEU A C 1
ATOM 510 O O . LEU A 1 69 ? -6.982 5.145 8.114 1.00 91.12 69 LEU A O 1
ATOM 514 N N . MET A 1 70 ? -6.617 7.251 8.747 1.00 91.69 70 M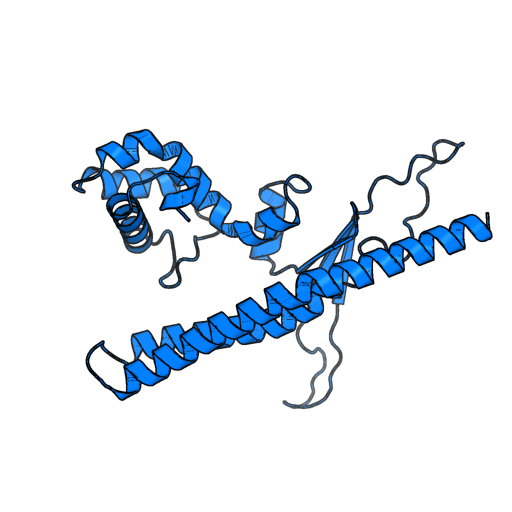ET A N 1
ATOM 515 C CA . MET A 1 70 ? -6.397 7.718 7.374 1.00 91.69 70 MET A CA 1
ATOM 516 C C . MET A 1 70 ? -5.103 7.129 6.805 1.00 91.69 70 MET A C 1
ATOM 518 O O . MET A 1 70 ? -5.091 6.609 5.690 1.00 91.69 70 MET A O 1
ATOM 522 N N . ARG A 1 71 ? -4.027 7.122 7.603 1.00 88.75 71 ARG A N 1
ATOM 523 C CA . ARG A 1 71 ? -2.729 6.572 7.196 1.00 88.75 71 ARG A CA 1
ATOM 524 C C . ARG A 1 71 ? -2.744 5.050 7.061 1.00 88.75 71 ARG A C 1
ATOM 526 O O . ARG A 1 71 ? -1.936 4.513 6.306 1.00 88.75 71 ARG A O 1
ATOM 533 N N . SER A 1 72 ? -3.633 4.336 7.762 1.00 87.88 72 SER A N 1
ATOM 534 C CA . SER A 1 72 ? -3.719 2.870 7.668 1.00 87.88 72 SER A CA 1
ATOM 535 C C . SER A 1 72 ? -4.004 2.394 6.239 1.00 87.88 72 SER A C 1
ATOM 537 O O . SER A 1 72 ? -3.459 1.367 5.838 1.00 87.88 72 SER A O 1
ATOM 539 N N . ARG A 1 73 ? -4.722 3.198 5.438 1.00 86.44 73 ARG A N 1
ATOM 540 C CA . ARG A 1 73 ? -5.033 2.944 4.016 1.00 86.44 73 ARG A CA 1
ATOM 541 C C . ARG A 1 73 ? -3.808 2.649 3.157 1.00 86.44 73 ARG A C 1
ATOM 543 O O . ARG A 1 73 ? -3.908 1.928 2.173 1.00 86.44 73 ARG A O 1
ATOM 550 N N . TYR A 1 74 ? -2.661 3.221 3.510 1.00 84.88 74 TYR A N 1
ATOM 551 C CA . TYR A 1 74 ? -1.414 3.089 2.759 1.00 84.88 74 TYR A CA 1
ATOM 552 C C . TYR A 1 74 ? -0.207 2.861 3.679 1.00 84.88 74 TYR A C 1
ATOM 554 O O . TYR A 1 74 ? 0.934 3.108 3.291 1.00 84.88 74 TYR A O 1
ATOM 562 N N . ALA A 1 75 ? -0.422 2.367 4.903 1.00 82.50 75 ALA A N 1
ATOM 563 C CA . ALA A 1 75 ? 0.625 2.293 5.924 1.00 82.50 75 ALA A CA 1
ATOM 564 C C . ALA A 1 75 ? 1.826 1.427 5.522 1.00 82.50 75 ALA A C 1
ATOM 566 O O . ALA A 1 75 ? 2.958 1.768 5.871 1.00 82.50 75 ALA A O 1
ATOM 567 N N . ASN A 1 76 ? 1.584 0.352 4.770 1.00 76.38 76 ASN A N 1
ATOM 568 C CA . ASN A 1 76 ? 2.636 -0.532 4.264 1.00 76.38 76 ASN A CA 1
ATOM 569 C C . ASN A 1 76 ? 3.479 0.138 3.170 1.00 76.38 76 ASN A C 1
ATOM 571 O O . ASN A 1 76 ? 4.679 -0.092 3.089 1.00 76.38 76 ASN A O 1
ATOM 575 N N . LEU A 1 77 ? 2.873 0.991 2.340 1.00 77.44 77 LEU A N 1
ATOM 576 C CA . LEU A 1 77 ? 3.617 1.768 1.349 1.00 77.44 77 LEU A CA 1
ATOM 577 C C . LEU A 1 77 ? 4.363 2.919 2.020 1.00 77.44 77 LEU A C 1
ATOM 579 O O . LEU A 1 77 ? 5.509 3.182 1.681 1.00 77.44 77 LEU A O 1
ATOM 583 N N . TYR A 1 78 ? 3.752 3.575 3.009 1.00 81.50 78 TYR A N 1
ATOM 584 C CA . TYR A 1 78 ? 4.392 4.667 3.737 1.00 81.50 78 TYR A CA 1
ATOM 585 C C . TYR A 1 78 ? 5.621 4.208 4.530 1.00 81.50 78 TYR A C 1
ATOM 587 O O . TYR A 1 78 ? 6.590 4.953 4.641 1.00 81.50 78 TYR A O 1
ATOM 595 N N . SER A 1 79 ? 5.631 2.986 5.076 1.00 76.94 79 SER A N 1
ATOM 596 C CA . SER A 1 79 ? 6.827 2.461 5.752 1.00 76.94 79 SER A CA 1
ATOM 597 C C . SER A 1 79 ? 8.012 2.279 4.797 1.00 76.94 79 SER A C 1
ATOM 599 O O . SER A 1 79 ? 9.154 2.450 5.225 1.00 76.94 79 SER A O 1
ATOM 601 N N . LEU A 1 80 ? 7.739 1.980 3.522 1.00 73.19 80 LEU A N 1
ATOM 602 C CA . LEU A 1 80 ? 8.741 1.812 2.470 1.00 73.19 80 LEU A CA 1
ATOM 603 C C . LEU A 1 80 ? 9.180 3.157 1.873 1.00 73.19 80 LEU A C 1
ATOM 605 O O . LEU A 1 80 ? 10.369 3.447 1.794 1.00 73.19 80 LEU A O 1
ATOM 609 N N . LEU A 1 81 ? 8.212 3.972 1.454 1.00 78.81 81 LEU A N 1
ATOM 610 C CA . LEU A 1 81 ? 8.423 5.163 0.630 1.00 78.81 81 LEU A CA 1
ATOM 611 C C . LEU A 1 81 ? 8.521 6.453 1.456 1.00 78.81 81 LEU A C 1
ATOM 613 O O . LEU A 1 81 ? 9.059 7.444 0.970 1.00 78.81 81 LEU A O 1
ATOM 617 N N . LYS A 1 82 ? 8.051 6.454 2.708 1.00 83.88 82 LYS A N 1
ATOM 618 C CA . LYS A 1 82 ? 8.075 7.599 3.634 1.00 83.88 82 LYS A CA 1
ATOM 619 C C . LYS A 1 82 ? 7.589 8.898 2.980 1.00 83.88 82 LYS A C 1
ATOM 621 O O . LYS A 1 82 ? 6.456 8.973 2.517 1.00 83.88 82 LYS A O 1
ATOM 626 N N . ASP A 1 83 ? 8.431 9.919 2.924 1.00 82.88 83 ASP A N 1
ATOM 627 C CA . ASP A 1 83 ? 8.049 11.251 2.460 1.00 82.88 83 ASP A CA 1
ATOM 628 C C . ASP A 1 83 ? 8.392 11.478 0.977 1.00 82.88 83 ASP A C 1
ATOM 630 O O . ASP A 1 83 ? 8.311 12.600 0.488 1.00 82.88 83 ASP A O 1
ATOM 634 N N . ASN A 1 84 ? 8.738 10.415 0.235 1.00 77.94 84 ASN A N 1
ATOM 635 C CA . ASN A 1 84 ? 9.013 10.507 -1.203 1.00 77.94 84 ASN A CA 1
ATOM 636 C C . ASN A 1 84 ? 7.755 10.795 -2.041 1.00 77.94 84 ASN A C 1
ATOM 638 O O . ASN A 1 84 ? 7.873 11.190 -3.198 1.00 77.94 84 ASN A O 1
ATOM 642 N N . LEU A 1 85 ? 6.554 10.576 -1.494 1.00 85.00 85 LEU A N 1
ATOM 643 C CA . LEU A 1 85 ? 5.283 10.734 -2.201 1.00 85.00 85 LEU A CA 1
ATOM 644 C C . LEU A 1 85 ? 4.250 11.480 -1.354 1.00 85.00 85 LEU A C 1
ATOM 646 O O . LEU A 1 85 ? 4.234 11.380 -0.128 1.00 85.00 85 LEU A O 1
ATOM 650 N N . SER A 1 86 ? 3.347 12.193 -2.030 1.00 90.12 86 SER A N 1
ATOM 651 C CA . SER A 1 86 ? 2.171 12.796 -1.400 1.00 90.12 86 SER A CA 1
ATOM 652 C C . SER A 1 86 ? 1.131 11.734 -1.021 1.00 90.12 86 SER A C 1
ATOM 654 O O . SER A 1 86 ? 1.085 10.644 -1.595 1.00 90.12 86 SER A O 1
ATOM 656 N N . GLU A 1 87 ? 0.244 12.068 -0.079 1.00 88.81 87 GLU A N 1
ATOM 657 C CA . GLU A 1 87 ? -0.900 11.219 0.293 1.00 88.81 87 GLU A CA 1
ATOM 658 C C . GLU A 1 87 ? -1.785 10.876 -0.918 1.00 88.81 87 GLU A C 1
ATOM 660 O O . GLU A 1 87 ? -2.214 9.734 -1.069 1.00 88.81 87 GLU A O 1
ATOM 665 N N . GLU A 1 88 ? -1.997 11.832 -1.827 1.00 90.50 88 GLU A N 1
ATOM 666 C CA . GLU A 1 88 ? -2.742 11.605 -3.069 1.00 90.50 88 GLU A CA 1
ATOM 667 C C . GLU A 1 88 ? -2.097 10.510 -3.930 1.00 90.50 88 GLU A C 1
ATOM 669 O O . GLU A 1 88 ? -2.792 9.606 -4.398 1.00 90.50 88 GLU A O 1
ATOM 674 N N . SER A 1 89 ? -0.768 10.536 -4.075 1.00 89.56 89 SER A N 1
ATOM 675 C CA . SER A 1 89 ? -0.026 9.501 -4.798 1.00 89.56 89 SER A CA 1
ATOM 676 C C . SER A 1 89 ? -0.147 8.139 -4.116 1.00 89.56 89 SER A C 1
ATOM 678 O O . SER A 1 89 ? -0.405 7.148 -4.796 1.00 89.56 89 SER A O 1
ATOM 680 N N . TYR A 1 90 ? -0.042 8.070 -2.784 1.00 88.50 90 TYR A N 1
ATOM 681 C CA . TYR A 1 90 ? -0.256 6.824 -2.037 1.00 88.50 90 TYR A CA 1
ATOM 682 C C . TYR A 1 90 ? -1.641 6.228 -2.276 1.00 88.50 90 TYR A C 1
ATOM 684 O O . TYR A 1 90 ? -1.762 5.044 -2.592 1.00 88.50 90 TYR A O 1
ATOM 692 N N . LEU A 1 91 ? -2.689 7.045 -2.164 1.00 88.06 91 LEU A N 1
ATOM 693 C CA . LEU A 1 91 ? -4.057 6.601 -2.417 1.00 88.06 91 LEU A CA 1
ATOM 694 C C . LEU A 1 91 ? -4.247 6.180 -3.877 1.00 88.06 91 LEU A C 1
ATOM 696 O O . LEU A 1 91 ? -4.932 5.192 -4.138 1.00 88.06 91 LEU A O 1
ATOM 700 N N . GLY A 1 92 ? -3.616 6.880 -4.823 1.00 87.88 92 GLY A N 1
ATOM 701 C CA . GLY A 1 92 ? -3.589 6.503 -6.235 1.00 87.88 92 GLY A CA 1
ATOM 702 C C . GLY A 1 92 ? -2.952 5.132 -6.468 1.00 87.88 92 GLY A C 1
ATOM 703 O O . GLY A 1 92 ? -3.506 4.328 -7.217 1.00 87.88 92 GLY A O 1
ATOM 704 N N . ILE A 1 93 ? -1.842 4.834 -5.790 1.00 87.62 93 ILE A N 1
ATOM 705 C CA . ILE A 1 93 ? -1.152 3.539 -5.871 1.00 87.62 93 ILE A CA 1
ATOM 706 C C . ILE A 1 93 ? -2.049 2.420 -5.343 1.00 87.62 93 ILE A C 1
ATOM 708 O O . ILE A 1 93 ? -2.281 1.444 -6.054 1.00 87.62 93 ILE A O 1
ATOM 712 N N . VAL A 1 94 ? -2.603 2.580 -4.135 1.00 85.38 94 VAL A N 1
ATOM 713 C CA . VAL A 1 94 ? -3.466 1.561 -3.513 1.00 85.38 94 VAL A CA 1
ATOM 714 C C . VAL A 1 94 ? -4.726 1.331 -4.348 1.00 85.38 94 VAL A C 1
ATOM 716 O O . VAL A 1 94 ? -5.082 0.188 -4.624 1.00 85.38 94 VAL A O 1
ATOM 719 N N . ARG A 1 95 ? -5.375 2.408 -4.808 1.00 86.56 95 ARG A N 1
ATOM 720 C CA . ARG A 1 95 ? -6.606 2.336 -5.608 1.00 86.56 95 ARG A CA 1
ATOM 721 C C . ARG A 1 95 ? -6.403 1.604 -6.931 1.00 86.56 95 ARG A C 1
ATOM 723 O O . ARG A 1 95 ? -7.261 0.825 -7.326 1.00 86.56 95 ARG A O 1
ATOM 730 N N . ASN A 1 96 ? -5.298 1.880 -7.620 1.00 85.12 96 ASN A N 1
ATOM 731 C CA . ASN A 1 96 ? -5.015 1.299 -8.932 1.00 85.12 96 ASN A CA 1
ATOM 732 C C . ASN A 1 96 ? -4.196 0.003 -8.850 1.00 85.12 96 ASN A C 1
ATOM 734 O O . ASN A 1 96 ? -3.836 -0.537 -9.889 1.00 85.12 96 ASN A O 1
ATOM 738 N N . GLN A 1 97 ? -3.901 -0.489 -7.640 1.00 84.69 97 GLN A N 1
ATOM 739 C CA . GLN A 1 97 ? -3.106 -1.699 -7.410 1.00 84.69 97 GLN A CA 1
ATOM 740 C C . GLN A 1 97 ? -1.725 -1.639 -8.083 1.00 84.69 97 GLN A C 1
ATOM 742 O O . GLN A 1 97 ? -1.236 -2.619 -8.643 1.00 84.69 97 GLN A O 1
ATOM 747 N N . ILE A 1 98 ? -1.098 -0.463 -8.031 1.00 87.38 98 ILE A N 1
ATOM 748 C CA . ILE A 1 98 ? 0.240 -0.246 -8.579 1.00 87.38 98 ILE A CA 1
ATOM 749 C C . ILE A 1 98 ? 1.266 -0.815 -7.596 1.00 87.38 98 ILE A C 1
ATOM 751 O O . ILE A 1 98 ? 1.214 -0.563 -6.393 1.00 87.38 98 ILE A O 1
ATOM 755 N N . LEU A 1 99 ? 2.221 -1.572 -8.116 1.00 86.69 99 LEU A N 1
ATOM 756 C CA . LEU A 1 99 ? 3.369 -2.063 -7.367 1.00 86.69 99 LEU A CA 1
ATOM 757 C C . LEU A 1 99 ? 4.459 -1.000 -7.382 1.00 86.69 99 LEU A C 1
ATOM 759 O O . LEU A 1 99 ? 4.678 -0.354 -8.408 1.00 86.69 99 LEU A O 1
ATOM 763 N N . VAL A 1 100 ? 5.160 -0.830 -6.264 1.00 84.62 100 VAL A N 1
ATOM 764 C CA . VAL A 1 100 ? 6.215 0.179 -6.149 1.00 84.62 100 VAL A CA 1
ATOM 765 C C . VAL A 1 100 ? 7.474 -0.446 -5.586 1.00 84.62 100 VAL A C 1
ATOM 767 O O . VAL A 1 100 ? 7.454 -0.996 -4.489 1.00 84.62 100 VAL A O 1
ATOM 770 N N . ASP A 1 101 ? 8.566 -0.323 -6.336 1.00 84.12 101 ASP A N 1
ATOM 771 C CA . ASP A 1 101 ? 9.906 -0.682 -5.886 1.00 84.12 101 ASP A CA 1
ATOM 772 C C . ASP A 1 101 ? 10.772 0.572 -5.687 1.00 84.12 101 ASP A C 1
ATOM 774 O O . ASP A 1 101 ? 10.560 1.598 -6.335 1.00 84.12 101 ASP A O 1
ATOM 778 N N . VAL A 1 102 ? 11.751 0.481 -4.786 1.00 79.25 102 VAL A N 1
ATOM 779 C CA . VAL A 1 102 ? 12.688 1.567 -4.441 1.00 79.25 102 VAL A CA 1
ATOM 780 C C . VAL A 1 102 ? 14.128 1.102 -4.552 1.00 79.25 102 VAL A C 1
ATOM 782 O O . VAL A 1 102 ? 14.510 0.097 -3.957 1.00 79.25 102 VAL A O 1
ATOM 785 N N . GLN A 1 103 ? 14.987 1.856 -5.212 1.00 76.12 103 GLN A N 1
ATOM 786 C CA . GLN A 1 103 ? 16.411 1.536 -5.239 1.00 76.12 103 GLN A CA 1
ATOM 787 C C . GLN A 1 103 ? 17.210 2.801 -4.966 1.00 76.12 103 GLN A C 1
ATOM 789 O O . GLN A 1 103 ? 17.302 3.691 -5.809 1.00 76.12 103 GLN A O 1
ATOM 794 N N . GLY A 1 104 ? 17.742 2.909 -3.747 1.00 77.19 104 GLY A N 1
ATOM 795 C CA . GLY A 1 104 ? 18.258 4.176 -3.234 1.00 77.19 104 GLY A CA 1
ATOM 796 C C . GLY A 1 104 ? 17.156 5.238 -3.184 1.00 77.19 104 GLY A C 1
ATOM 797 O O . GLY A 1 104 ? 16.222 5.123 -2.397 1.00 77.19 104 GLY A O 1
ATOM 798 N N . GLU A 1 105 ? 17.276 6.254 -4.035 1.00 76.56 105 GLU A N 1
ATOM 799 C CA . GLU A 1 105 ? 16.330 7.374 -4.156 1.00 76.56 105 GLU A CA 1
ATOM 800 C C . GLU A 1 105 ? 15.424 7.265 -5.396 1.00 76.56 105 GLU A C 1
ATOM 802 O O . GLU A 1 105 ? 14.594 8.137 -5.639 1.00 76.56 105 GLU A O 1
ATOM 807 N N . ASP A 1 106 ? 15.579 6.210 -6.201 1.00 82.06 106 ASP A N 1
ATOM 808 C CA . ASP A 1 106 ? 14.747 5.996 -7.382 1.00 82.06 106 ASP A CA 1
ATOM 809 C C . ASP A 1 106 ? 13.523 5.152 -7.058 1.00 82.06 106 ASP A C 1
ATOM 811 O O . ASP A 1 106 ? 13.596 4.202 -6.274 1.00 82.06 106 ASP A O 1
ATOM 815 N N . LEU A 1 107 ? 12.428 5.432 -7.757 1.00 85.56 107 LEU A N 1
ATOM 816 C CA . LEU A 1 107 ? 11.180 4.691 -7.667 1.00 85.56 107 LEU A CA 1
ATOM 817 C C . LEU A 1 107 ? 10.848 4.031 -9.004 1.00 85.56 107 LEU A C 1
ATOM 819 O O . LEU A 1 107 ? 10.988 4.630 -10.075 1.00 85.56 107 LEU A O 1
ATOM 823 N N . LEU A 1 108 ? 10.332 2.812 -8.927 1.00 88.12 108 LEU A N 1
ATOM 824 C CA . LEU A 1 108 ? 9.770 2.079 -10.048 1.00 88.12 108 LEU A CA 1
ATOM 825 C C . LEU A 1 108 ? 8.319 1.723 -9.733 1.00 88.12 108 LEU A C 1
ATOM 827 O O . LEU A 1 108 ? 8.045 0.945 -8.826 1.00 88.12 108 LEU A O 1
ATOM 831 N N . PHE A 1 109 ? 7.400 2.271 -10.517 1.00 89.94 109 PHE A N 1
ATOM 832 C CA . PHE A 1 109 ? 5.983 1.930 -10.493 1.00 89.94 109 PHE A CA 1
ATOM 833 C C . PHE A 1 109 ? 5.709 0.885 -11.568 1.00 89.94 109 PHE A C 1
ATOM 835 O O . PHE A 1 109 ? 6.144 1.069 -12.705 1.00 89.94 109 PHE A O 1
ATOM 842 N N . GLN A 1 110 ? 4.998 -0.187 -11.227 1.00 89.38 110 GLN A N 1
ATOM 843 C CA . GLN A 1 110 ? 4.675 -1.282 -12.145 1.00 89.38 110 GLN A CA 1
ATOM 844 C C . GLN A 1 110 ? 3.218 -1.700 -11.982 1.00 89.38 110 GLN A C 1
ATOM 846 O O . GLN A 1 110 ? 2.706 -1.796 -10.868 1.00 89.38 110 GLN A O 1
ATOM 851 N N . ILE A 1 111 ? 2.558 -1.999 -13.093 1.00 89.12 111 ILE A N 1
ATOM 852 C CA . ILE A 1 111 ? 1.250 -2.650 -13.103 1.00 89.12 111 ILE A CA 1
ATOM 853 C C . ILE A 1 111 ? 1.196 -3.651 -14.255 1.00 89.12 111 ILE A C 1
ATOM 855 O O . ILE A 1 111 ? 1.673 -3.378 -15.359 1.00 89.12 111 ILE A O 1
ATOM 859 N N . PHE A 1 112 ? 0.620 -4.817 -13.983 1.00 88.25 112 PHE A N 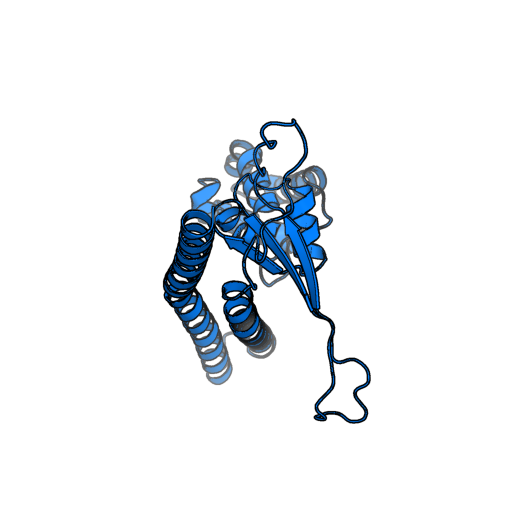1
ATOM 860 C CA . PHE A 1 112 ? 0.508 -5.917 -14.933 1.00 88.25 112 PHE A CA 1
ATOM 861 C C . PHE A 1 112 ? -0.947 -6.098 -15.352 1.00 88.25 112 PHE A C 1
ATOM 863 O O . PHE A 1 112 ? -1.856 -6.022 -14.523 1.00 88.25 112 PHE A O 1
ATOM 870 N N . THR A 1 113 ? -1.182 -6.360 -16.634 1.00 86.12 113 THR A N 1
ATOM 871 C CA . THR A 1 113 ? -2.505 -6.778 -17.105 1.00 86.12 113 THR A CA 1
ATOM 872 C C . THR A 1 113 ? -2.740 -8.254 -16.806 1.00 86.12 113 THR A C 1
ATOM 874 O O . THR A 1 113 ? -1.807 -9.023 -16.579 1.00 86.12 113 THR A O 1
ATOM 877 N N . CYS A 1 114 ? -3.996 -8.689 -16.899 1.00 85.00 114 CYS A N 1
ATOM 878 C CA . CYS A 1 114 ? -4.276 -10.100 -17.136 1.00 85.00 114 CYS A CA 1
ATOM 879 C C . CYS A 1 114 ? -3.725 -10.549 -18.504 1.00 85.00 114 CYS A C 1
ATOM 881 O O . CYS A 1 114 ? -3.322 -9.722 -19.334 1.00 85.00 114 CYS A O 1
ATOM 883 N N . ASN A 1 115 ? -3.733 -11.863 -18.740 1.00 88.56 115 ASN A N 1
ATOM 884 C CA . ASN A 1 115 ? -3.385 -12.434 -20.037 1.00 88.56 115 ASN A CA 1
ATOM 885 C C . ASN A 1 115 ? -4.228 -11.793 -21.143 1.00 88.56 115 ASN A C 1
ATOM 887 O O . ASN A 1 115 ? -5.459 -11.762 -21.079 1.00 88.56 115 ASN A O 1
ATOM 891 N N . VAL A 1 116 ? -3.554 -11.316 -22.180 1.00 91.75 116 VAL A N 1
ATOM 892 C CA . VAL A 1 116 ? -4.176 -10.818 -23.399 1.00 91.75 116 VAL A CA 1
ATOM 893 C C . VAL A 1 116 ? -4.061 -11.887 -24.477 1.00 91.75 116 VAL A C 1
ATOM 895 O O . VAL A 1 116 ? -3.069 -12.605 -24.561 1.00 91.75 116 VAL A O 1
ATOM 898 N N . LEU A 1 117 ? -5.086 -11.998 -25.324 1.00 92.50 117 LEU A N 1
ATOM 899 C CA . LEU A 1 117 ? -5.121 -12.954 -26.441 1.00 92.50 117 LEU A CA 1
ATOM 900 C C . LEU A 1 117 ? -5.086 -14.441 -26.026 1.00 92.50 117 LEU A C 1
ATOM 902 O O . LEU A 1 117 ? -4.737 -15.291 -26.847 1.00 92.50 117 LEU A O 1
ATOM 906 N N . GLN A 1 118 ? -5.477 -14.772 -24.790 1.00 93.56 118 GLN A N 1
ATOM 907 C CA . GLN A 1 118 ? -5.637 -16.164 -24.363 1.00 93.56 118 GLN A CA 1
ATOM 908 C C . GLN A 1 118 ? -6.806 -16.813 -25.115 1.00 93.56 118 GLN A C 1
ATOM 910 O O . GLN A 1 118 ? -7.911 -16.268 -25.142 1.00 93.56 118 GLN A O 1
ATOM 915 N N . ARG A 1 119 ? -6.553 -17.958 -25.756 1.00 89.62 119 ARG A N 1
ATOM 916 C CA . ARG A 1 119 ? -7.562 -18.675 -26.549 1.00 89.62 119 ARG A CA 1
ATOM 917 C C . ARG A 1 119 ? -8.408 -19.585 -25.675 1.00 89.62 119 ARG A C 1
ATOM 919 O O . ARG A 1 119 ? -9.630 -19.474 -25.703 1.00 89.62 119 ARG A O 1
ATOM 926 N N . GLU A 1 120 ? -7.756 -20.435 -24.889 1.00 91.62 120 GLU A N 1
ATOM 927 C CA . GLU A 1 120 ? -8.412 -21.323 -23.937 1.00 91.62 120 GLU A CA 1
ATOM 928 C C . GLU A 1 120 ? -7.818 -21.166 -22.532 1.00 91.62 120 GLU A C 1
ATOM 930 O O . GLU A 1 120 ? -6.684 -20.717 -22.341 1.00 91.62 120 GLU A O 1
ATOM 935 N N . ALA A 1 121 ? -8.613 -21.503 -21.515 1.00 85.44 121 ALA A N 1
ATOM 936 C CA . ALA A 1 121 ? -8.167 -21.434 -20.131 1.00 85.44 121 ALA A CA 1
ATOM 937 C C . ALA A 1 121 ? -7.023 -22.433 -19.895 1.00 85.44 121 ALA A C 1
ATOM 939 O O . ALA A 1 121 ? -7.197 -23.634 -20.077 1.00 85.44 121 ALA A O 1
ATOM 940 N N . GLY A 1 122 ? -5.873 -21.928 -19.447 1.00 83.44 122 GLY A N 1
ATOM 941 C CA . GLY A 1 122 ? -4.667 -22.729 -19.212 1.00 83.44 122 GLY A CA 1
ATOM 942 C C . GLY A 1 122 ? -3.600 -22.594 -20.298 1.00 83.44 122 GLY A C 1
ATOM 943 O O . GLY A 1 122 ? -2.467 -23.005 -20.060 1.00 83.44 122 GLY A O 1
ATOM 944 N N . ASP A 1 123 ? -3.915 -21.962 -21.431 1.00 87.81 123 ASP A N 1
ATOM 945 C CA . ASP A 1 123 ? -2.920 -21.667 -22.461 1.00 87.81 123 ASP A CA 1
ATOM 946 C C . ASP A 1 123 ? -1.949 -20.574 -22.008 1.00 87.81 123 ASP A C 1
ATOM 948 O O . ASP A 1 123 ? -2.347 -19.594 -21.361 1.00 87.81 123 ASP A O 1
ATOM 952 N N . GLU A 1 124 ? -0.686 -20.709 -22.421 1.00 87.44 124 GLU A N 1
ATOM 953 C CA . GLU A 1 124 ? 0.293 -19.630 -22.339 1.00 87.44 124 GLU A CA 1
ATOM 954 C C . GLU A 1 124 ? -0.147 -18.472 -23.242 1.00 87.44 124 GLU A C 1
ATOM 956 O O . GLU A 1 124 ? -0.495 -18.651 -24.412 1.00 87.44 124 GLU A O 1
ATOM 961 N N . ALA A 1 125 ? -0.152 -17.269 -22.680 1.00 92.06 125 ALA A N 1
ATOM 962 C CA . ALA A 1 125 ? -0.607 -16.069 -23.355 1.00 92.06 125 ALA A CA 1
ATOM 963 C C . ALA A 1 125 ? 0.224 -14.868 -22.888 1.00 92.06 125 ALA A C 1
ATOM 965 O O . ALA A 1 125 ? 0.653 -14.835 -21.731 1.00 92.06 125 ALA A O 1
ATOM 966 N N . PRO A 1 126 ? 0.466 -13.880 -23.765 1.00 92.69 126 PRO A N 1
ATOM 967 C CA . PRO A 1 126 ? 1.183 -12.677 -23.378 1.00 92.69 126 PRO A CA 1
ATOM 968 C C . PRO A 1 126 ? 0.384 -11.863 -22.355 1.00 92.69 126 PRO A C 1
ATOM 970 O O . PRO A 1 126 ? -0.842 -11.915 -22.308 1.00 92.69 126 PRO A O 1
ATOM 973 N N . PHE A 1 127 ? 1.083 -11.041 -21.584 1.00 91.06 127 PHE A N 1
ATOM 974 C CA . PHE A 1 127 ? 0.516 -9.969 -20.770 1.00 91.06 127 PHE A CA 1
ATOM 975 C C . PHE A 1 127 ? 1.341 -8.701 -20.993 1.00 91.06 127 PHE A C 1
ATOM 977 O O . PHE A 1 127 ? 2.428 -8.749 -21.575 1.00 91.06 127 PHE A O 1
ATOM 984 N N . LEU A 1 128 ? 0.814 -7.559 -20.565 1.00 90.00 128 LEU A N 1
ATOM 985 C CA . LEU A 1 128 ? 1.506 -6.282 -20.654 1.00 90.00 128 LEU A CA 1
ATOM 986 C C . LEU A 1 128 ? 1.932 -5.827 -19.261 1.00 90.00 128 LEU A C 1
ATOM 988 O O . LEU A 1 128 ? 1.161 -5.910 -18.305 1.00 90.00 128 LEU A O 1
ATOM 992 N N . GLU A 1 129 ? 3.153 -5.314 -19.176 1.00 89.81 129 GLU A N 1
ATOM 993 C CA . GLU A 1 129 ? 3.667 -4.592 -18.019 1.00 89.81 129 GLU A CA 1
ATOM 994 C C . GLU A 1 129 ? 3.770 -3.110 -18.382 1.00 89.81 129 GLU A C 1
ATOM 996 O O . GLU A 1 129 ? 4.435 -2.739 -19.353 1.00 89.81 129 GLU A O 1
ATOM 1001 N N . PHE A 1 130 ? 3.117 -2.257 -17.599 1.00 92.06 130 PHE A N 1
ATOM 1002 C CA . PHE A 1 130 ? 3.273 -0.811 -17.697 1.00 92.06 130 PHE A CA 1
ATOM 1003 C C . PHE A 1 130 ? 4.155 -0.337 -16.554 1.00 92.06 130 PHE A C 1
ATOM 1005 O O . PHE A 1 130 ? 3.856 -0.605 -15.389 1.00 92.06 130 PHE A O 1
ATOM 1012 N N . ILE A 1 131 ? 5.225 0.383 -16.895 1.00 90.19 131 ILE A N 1
ATOM 1013 C CA . ILE A 1 131 ? 6.183 0.891 -15.916 1.00 90.19 131 ILE A CA 1
ATOM 1014 C C . ILE A 1 131 ? 6.334 2.404 -15.999 1.00 90.19 131 ILE A C 1
ATOM 1016 O O . ILE A 1 131 ? 6.316 2.988 -17.083 1.00 90.19 131 ILE A O 1
ATOM 1020 N N . GLN A 1 132 ? 6.567 3.027 -14.850 1.00 89.44 132 GLN A N 1
ATOM 1021 C CA . GLN A 1 132 ? 7.036 4.403 -14.753 1.00 89.44 132 GLN A CA 1
ATOM 1022 C C . GLN A 1 132 ? 8.232 4.450 -13.806 1.00 89.44 132 GLN A C 1
ATOM 1024 O O . GLN A 1 132 ? 8.186 3.910 -12.704 1.00 89.44 132 GLN A O 1
ATOM 1029 N N . ARG A 1 133 ? 9.307 5.108 -14.239 1.00 87.06 133 ARG A N 1
ATOM 1030 C CA . ARG A 1 133 ? 10.527 5.290 -13.448 1.00 87.06 133 ARG A CA 1
ATOM 1031 C C . ARG A 1 133 ? 10.613 6.745 -13.013 1.00 87.06 133 ARG A C 1
ATOM 1033 O O . ARG A 1 133 ? 10.533 7.637 -13.856 1.00 87.06 133 ARG A O 1
ATOM 1040 N N . VAL A 1 134 ? 10.759 6.974 -11.714 1.00 85.44 134 VAL A N 1
ATOM 1041 C CA . VAL A 1 134 ? 11.051 8.292 -11.144 1.00 85.44 134 VAL A CA 1
ATOM 1042 C C . VAL A 1 134 ? 12.461 8.222 -10.597 1.00 85.44 134 VAL A C 1
ATOM 1044 O O . VAL A 1 134 ? 12.723 7.516 -9.630 1.00 85.44 134 VAL A O 1
ATOM 1047 N N . CYS A 1 135 ? 13.374 8.912 -11.263 1.00 82.19 135 CYS A N 1
ATOM 1048 C CA . CYS A 1 135 ? 14.785 8.887 -10.914 1.00 82.19 135 CYS A CA 1
ATOM 1049 C C . CYS A 1 135 ? 15.114 10.061 -10.020 1.00 82.19 135 CYS A C 1
ATOM 1051 O O . CYS A 1 135 ? 14.623 11.166 -10.271 1.00 82.19 135 CYS A O 1
ATOM 1053 N N . SER A 1 136 ? 15.976 9.838 -9.032 1.00 75.19 136 SER A N 1
ATOM 1054 C CA . SER A 1 136 ? 16.567 10.953 -8.307 1.00 75.19 136 SER A CA 1
ATOM 1055 C C . SER A 1 136 ? 17.320 11.867 -9.267 1.00 75.19 136 SER A C 1
ATOM 1057 O O . SER A 1 136 ? 17.775 11.424 -10.332 1.00 75.19 136 SER A O 1
ATOM 1059 N N . GLU A 1 137 ? 17.364 13.161 -8.928 1.00 68.75 137 GLU A N 1
ATOM 1060 C CA . GLU A 1 137 ? 17.874 14.199 -9.817 1.00 68.75 137 GLU A CA 1
ATOM 1061 C C . GLU A 1 137 ? 19.224 13.790 -10.396 1.00 68.75 137 GLU A C 1
ATOM 1063 O O . GLU A 1 137 ? 20.245 13.685 -9.714 1.00 68.75 137 GLU A O 1
ATOM 1068 N N . CYS A 1 138 ? 19.220 13.590 -11.706 1.00 57.34 138 CYS A N 1
ATOM 1069 C CA . CYS A 1 138 ? 20.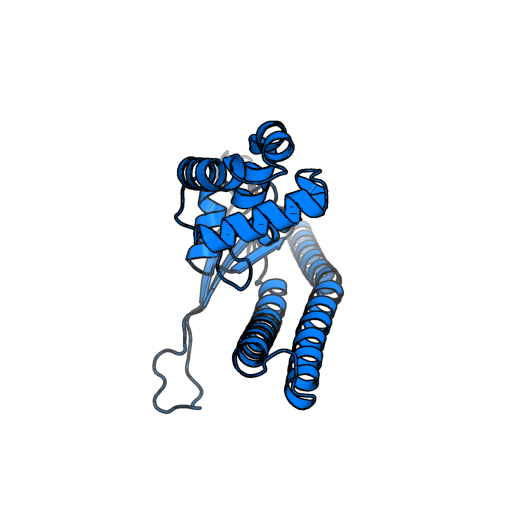436 13.652 -12.469 1.00 57.34 138 CYS A CA 1
ATOM 1070 C C . CYS A 1 138 ? 20.908 15.101 -12.395 1.00 57.34 138 CYS A C 1
ATOM 1072 O O . CYS A 1 138 ? 20.332 15.961 -13.064 1.00 57.34 138 CYS A O 1
ATOM 1074 N N . SER A 1 139 ? 21.896 15.370 -11.536 1.00 56.75 139 SER A N 1
ATOM 1075 C CA . SER A 1 139 ? 22.509 16.690 -11.396 1.00 56.75 139 SER A CA 1
ATOM 1076 C C . SER A 1 139 ? 22.735 17.266 -12.788 1.00 56.75 139 SER A C 1
ATOM 1078 O O . SER A 1 139 ? 23.257 16.556 -13.650 1.00 56.75 139 SER A O 1
ATOM 1080 N N . ALA A 1 140 ? 22.285 18.502 -13.028 1.00 55.19 140 ALA A N 1
ATOM 1081 C CA . ALA A 1 140 ? 22.429 19.128 -14.335 1.00 55.19 140 ALA A CA 1
ATOM 1082 C C . ALA A 1 140 ? 23.874 18.949 -14.813 1.00 55.19 140 ALA A C 1
ATOM 1084 O O . ALA A 1 140 ? 24.815 19.176 -14.044 1.00 55.19 140 ALA A O 1
ATOM 1085 N N . GLY A 1 141 ? 24.044 18.493 -16.056 1.00 58.41 141 GLY A N 1
ATOM 1086 C CA . GLY A 1 141 ? 25.377 18.388 -16.634 1.00 58.41 141 GLY A CA 1
ATOM 1087 C C . GLY A 1 141 ? 26.091 19.745 -16.572 1.00 58.41 141 GLY A C 1
ATOM 1088 O O . GLY A 1 141 ? 25.443 20.770 -16.340 1.00 58.41 141 GLY A O 1
ATOM 1089 N N . PRO A 1 142 ? 27.409 19.797 -16.815 1.00 60.41 142 PRO A N 1
ATOM 1090 C CA . PRO A 1 142 ? 28.161 21.058 -16.841 1.00 60.41 142 PRO A CA 1
ATOM 1091 C C . PRO A 1 142 ? 27.521 22.154 -17.725 1.00 60.41 142 PRO A C 1
ATOM 1093 O O . PRO A 1 142 ? 27.742 23.337 -17.480 1.00 60.41 142 PRO A O 1
ATOM 1096 N N . ASP A 1 143 ? 26.660 21.769 -18.672 1.00 66.50 143 ASP A N 1
ATOM 1097 C CA . ASP A 1 143 ? 25.940 22.649 -19.598 1.00 66.50 143 ASP A CA 1
ATOM 1098 C C . ASP A 1 143 ? 24.510 23.029 -19.149 1.00 66.50 143 ASP A C 1
ATOM 1100 O O . ASP A 1 143 ? 23.737 23.587 -19.928 1.00 66.50 143 ASP A O 1
ATOM 1104 N N . GLY A 1 144 ? 24.098 22.683 -17.924 1.00 64.06 144 GLY A N 1
ATOM 1105 C CA . GLY A 1 144 ? 22.746 22.953 -17.414 1.00 64.06 144 GLY A CA 1
ATOM 1106 C C . GLY A 1 144 ? 21.639 22.086 -18.035 1.00 64.06 144 GLY A C 1
ATOM 1107 O O . GLY A 1 144 ? 20.462 22.285 -17.737 1.00 64.06 144 GLY A O 1
ATOM 1108 N N . CYS A 1 145 ? 21.994 21.127 -18.896 1.00 54.44 145 CYS A N 1
ATOM 1109 C CA . CYS A 1 145 ? 21.048 20.207 -19.524 1.00 54.44 145 CYS A CA 1
ATOM 1110 C C . CYS A 1 145 ? 20.711 19.025 -18.589 1.00 54.44 145 CYS A C 1
ATOM 1112 O O . CYS A 1 145 ? 21.612 18.530 -17.900 1.00 54.44 145 CYS A O 1
ATOM 1114 N N . PRO A 1 146 ? 19.453 18.534 -18.575 1.00 59.72 146 PRO A N 1
ATOM 1115 C CA . PRO A 1 146 ? 19.089 17.324 -17.840 1.00 59.72 146 PRO A CA 1
ATOM 1116 C C . PRO A 1 146 ? 19.909 16.140 -18.361 1.00 59.72 146 PRO A C 1
ATOM 1118 O O . PRO A 1 146 ? 19.920 15.902 -19.572 1.00 59.72 146 PRO A O 1
ATOM 1121 N N . LEU A 1 147 ? 20.596 15.399 -17.483 1.00 62.31 147 LEU A N 1
ATOM 1122 C CA . LEU A 1 147 ? 21.263 14.177 -17.940 1.00 62.31 147 LEU A CA 1
ATOM 1123 C C . LEU A 1 147 ? 20.199 13.148 -18.356 1.00 62.31 147 LEU A C 1
ATOM 1125 O O . LEU A 1 147 ? 19.098 13.131 -17.794 1.00 62.31 147 LEU A O 1
ATOM 1129 N N . PRO A 1 148 ? 20.508 12.280 -19.334 1.00 64.88 148 PRO A N 1
ATOM 1130 C CA . PRO A 1 148 ? 19.638 11.165 -19.674 1.00 64.88 148 PRO A CA 1
ATOM 1131 C C . PRO A 1 148 ? 19.343 10.302 -18.441 1.00 64.88 148 PRO A C 1
ATOM 1133 O O . PRO A 1 148 ? 20.220 10.055 -17.613 1.00 64.88 148 PRO A O 1
ATOM 1136 N N . VAL A 1 149 ? 18.100 9.819 -18.347 1.00 67.12 149 VAL A N 1
ATOM 1137 C CA . VAL A 1 149 ? 17.680 8.874 -17.306 1.00 67.12 149 VAL A CA 1
ATOM 1138 C C . VAL A 1 149 ? 18.620 7.673 -17.310 1.00 67.12 149 VAL A C 1
ATOM 1140 O O . VAL A 1 149 ? 18.771 7.002 -18.334 1.00 67.12 149 VAL A O 1
ATOM 1143 N N . LYS A 1 150 ? 19.236 7.390 -16.158 1.00 69.88 150 LYS A N 1
ATOM 1144 C CA . LYS A 1 150 ? 20.129 6.240 -16.006 1.00 69.88 150 LYS A CA 1
ATOM 1145 C C . LYS A 1 150 ? 19.399 4.939 -16.384 1.00 69.88 150 LYS A C 1
ATOM 1147 O O . LYS A 1 150 ? 18.278 4.706 -15.907 1.00 69.88 150 LYS A O 1
ATOM 1152 N N . PRO A 1 151 ? 19.995 4.085 -17.235 1.00 66.06 151 PRO A N 1
ATOM 1153 C CA . PRO A 1 151 ? 19.393 2.805 -17.583 1.00 66.06 151 PRO A CA 1
ATOM 1154 C C . PRO A 1 151 ? 19.178 1.975 -16.309 1.00 66.06 151 PRO A C 1
ATOM 1156 O O . PRO A 1 151 ? 20.053 1.901 -15.452 1.00 66.06 151 PRO A O 1
ATOM 1159 N N . GLY A 1 152 ? 17.984 1.395 -1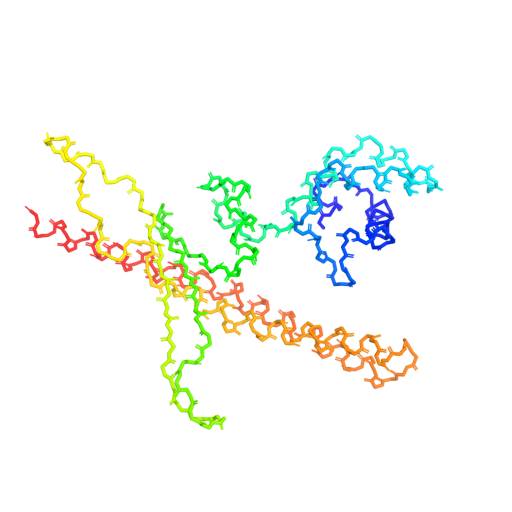6.154 1.00 66.38 152 GLY A N 1
ATOM 1160 C CA . GLY A 1 152 ? 17.628 0.608 -14.965 1.00 66.38 152 GLY A CA 1
ATOM 1161 C C . GLY A 1 152 ? 17.268 1.418 -13.709 1.00 66.38 152 GLY A C 1
ATOM 1162 O O . GLY A 1 152 ? 17.148 0.832 -12.642 1.00 66.38 152 GLY A O 1
ATOM 1163 N N . CYS A 1 153 ? 17.060 2.734 -13.806 1.00 76.06 153 CYS A N 1
ATOM 1164 C CA . CYS A 1 153 ? 16.618 3.588 -12.694 1.00 76.06 153 CYS A CA 1
ATOM 1165 C C . CYS A 1 153 ? 15.394 3.045 -11.923 1.00 76.06 153 CYS A C 1
ATOM 1167 O O . CYS A 1 153 ? 14.321 2.912 -12.510 1.00 76.06 153 CYS A O 1
ATOM 1169 N N . GLY A 1 154 ? 15.525 2.767 -10.622 1.00 72.19 154 GLY A N 1
ATOM 1170 C CA . GLY A 1 154 ? 14.465 2.143 -9.808 1.00 72.19 154 GLY A CA 1
ATOM 1171 C C . GLY A 1 154 ? 14.393 0.612 -9.927 1.00 72.19 154 GLY A C 1
ATOM 1172 O O . GLY A 1 154 ? 13.526 -0.015 -9.327 1.00 72.19 154 GLY A O 1
ATOM 1173 N N . GLY A 1 155 ? 15.297 -0.004 -10.693 1.00 75.56 155 GLY A N 1
ATOM 1174 C CA . GLY A 1 155 ? 15.491 -1.453 -10.746 1.00 75.56 155 GLY A CA 1
ATOM 1175 C C . GLY A 1 155 ? 14.588 -2.179 -11.732 1.00 75.56 155 GLY A C 1
ATOM 1176 O O . GLY A 1 155 ? 14.161 -1.627 -12.743 1.00 75.56 155 GLY A O 1
ATOM 1177 N N . PHE A 1 156 ? 14.305 -3.449 -11.470 1.00 73.25 156 PHE A N 1
ATOM 1178 C CA . PHE A 1 156 ? 13.405 -4.269 -12.297 1.00 73.25 156 PHE A CA 1
ATOM 1179 C C . PHE A 1 156 ? 12.202 -4.798 -11.511 1.00 73.25 156 PHE A C 1
ATOM 1181 O O . PHE A 1 156 ? 11.482 -5.669 -11.990 1.00 73.25 156 PHE A O 1
ATOM 1188 N N . GLY A 1 157 ? 11.976 -4.290 -10.297 1.00 72.38 157 GLY A N 1
ATOM 1189 C CA . GLY A 1 157 ? 10.856 -4.740 -9.481 1.00 72.38 157 GLY A CA 1
ATOM 1190 C C . GLY A 1 157 ? 11.103 -6.086 -8.822 1.00 72.38 157 GLY A C 1
ATOM 1191 O O . GLY A 1 157 ? 10.159 -6.834 -8.588 1.00 72.38 157 GLY A O 1
ATOM 1192 N N . ILE A 1 158 ? 12.356 -6.458 -8.545 1.00 72.06 158 ILE A N 1
ATOM 1193 C CA . ILE A 1 158 ? 12.662 -7.801 -8.033 1.00 72.06 158 ILE A CA 1
ATOM 1194 C C . ILE A 1 158 ? 12.003 -8.054 -6.667 1.00 72.06 158 ILE A C 1
ATOM 1196 O O . ILE A 1 158 ? 11.603 -9.179 -6.367 1.00 72.06 158 ILE A O 1
ATOM 1200 N N . ARG A 1 159 ? 11.795 -6.998 -5.865 1.00 69.94 159 ARG A N 1
ATOM 1201 C CA . ARG A 1 159 ? 11.011 -7.081 -4.622 1.00 69.94 159 ARG A CA 1
ATOM 1202 C C . ARG A 1 159 ? 9.511 -7.098 -4.874 1.00 69.94 159 ARG A C 1
ATOM 1204 O O . ARG A 1 159 ? 8.785 -7.775 -4.142 1.00 69.94 159 ARG A O 1
ATOM 1211 N N . ASN A 1 160 ? 9.056 -6.430 -5.933 1.00 68.88 160 ASN A N 1
ATOM 1212 C CA . ASN A 1 160 ? 7.675 -6.534 -6.390 1.00 68.88 160 ASN A CA 1
ATOM 1213 C C . ASN A 1 160 ? 7.345 -7.957 -6.838 1.00 68.88 160 ASN A C 1
ATOM 1215 O O . ASN A 1 160 ? 6.251 -8.401 -6.545 1.00 68.88 160 ASN A O 1
ATOM 1219 N N . PHE A 1 161 ? 8.267 -8.720 -7.432 1.00 66.69 161 PHE A N 1
ATOM 1220 C CA . PHE A 1 161 ? 8.019 -10.124 -7.794 1.00 66.69 161 PHE A CA 1
ATOM 1221 C C . PHE A 1 161 ? 7.708 -11.008 -6.578 1.00 66.69 161 PHE A C 1
ATOM 1223 O O . PHE A 1 161 ? 6.697 -11.709 -6.567 1.00 66.69 161 PHE A O 1
ATOM 1230 N N . LEU A 1 162 ? 8.528 -10.949 -5.524 1.00 62.72 162 LEU A N 1
ATOM 1231 C CA . LEU A 1 162 ? 8.278 -11.709 -4.292 1.00 62.72 162 LEU A CA 1
ATOM 1232 C C . LEU A 1 162 ? 7.045 -11.198 -3.543 1.00 62.72 162 LEU A C 1
ATOM 1234 O O . LEU A 1 162 ? 6.247 -12.006 -3.074 1.00 62.72 162 LEU A O 1
ATOM 1238 N N . THR A 1 163 ? 6.827 -9.881 -3.518 1.00 63.53 163 THR A N 1
ATOM 1239 C CA . THR A 1 163 ? 5.595 -9.291 -2.978 1.00 63.53 163 THR A CA 1
ATOM 1240 C C . THR A 1 163 ? 4.374 -9.707 -3.790 1.00 63.53 163 THR A C 1
ATOM 1242 O O . THR A 1 163 ? 3.340 -9.968 -3.203 1.00 63.53 163 THR A O 1
ATOM 1245 N N . LEU A 1 164 ? 4.451 -9.836 -5.113 1.00 64.19 164 LEU A N 1
ATOM 1246 C CA . LEU A 1 164 ? 3.327 -10.225 -5.964 1.00 64.19 164 LEU A CA 1
ATOM 1247 C C . LEU A 1 164 ? 2.958 -11.694 -5.743 1.00 64.19 164 LEU A C 1
ATOM 1249 O O . LEU A 1 164 ? 1.802 -11.992 -5.463 1.00 64.19 164 LEU A O 1
ATOM 1253 N N . PHE A 1 165 ? 3.937 -12.602 -5.755 1.00 64.25 165 PHE A N 1
ATOM 1254 C CA . PHE A 1 165 ? 3.684 -14.017 -5.471 1.00 64.25 165 PHE A CA 1
ATOM 1255 C C . PHE A 1 165 ? 3.187 -14.238 -4.038 1.00 64.25 165 PHE A C 1
ATOM 1257 O O . PHE A 1 165 ? 2.170 -14.901 -3.835 1.00 64.25 165 PHE A O 1
ATOM 1264 N N . LEU A 1 166 ? 3.842 -13.636 -3.041 1.00 61.06 166 LEU A N 1
ATOM 1265 C CA . LEU A 1 166 ? 3.435 -13.795 -1.645 1.00 61.06 166 LEU A CA 1
ATOM 1266 C C . LEU A 1 166 ? 2.149 -13.028 -1.323 1.00 61.06 166 LEU A C 1
ATOM 1268 O O . LEU A 1 166 ? 1.371 -13.515 -0.518 1.00 61.06 166 LEU A O 1
ATOM 1272 N N . SER A 1 167 ? 1.857 -11.885 -1.951 1.00 60.12 167 SER A N 1
ATOM 1273 C CA . SER A 1 167 ? 0.588 -11.165 -1.740 1.00 60.12 167 SER A CA 1
ATOM 1274 C C . SER A 1 167 ? -0.597 -11.887 -2.363 1.00 60.12 167 SER A C 1
ATOM 1276 O O . SER A 1 167 ? -1.680 -11.845 -1.784 1.00 60.12 167 SER A O 1
ATOM 1278 N N . ILE A 1 168 ? -0.417 -12.597 -3.482 1.00 63.69 168 ILE A N 1
ATOM 1279 C CA . ILE A 1 168 ? -1.450 -13.478 -4.038 1.00 63.69 168 ILE A CA 1
ATOM 1280 C C . ILE A 1 168 ? -1.739 -14.618 -3.056 1.00 63.69 168 ILE A C 1
ATOM 1282 O O . ILE A 1 168 ? -2.906 -14.864 -2.739 1.00 63.69 168 ILE A O 1
ATOM 1286 N N . GLU A 1 169 ? -0.699 -15.263 -2.521 1.00 67.88 169 GLU A N 1
ATOM 1287 C CA . GLU A 1 169 ? -0.849 -16.361 -1.559 1.00 67.88 169 GLU A CA 1
ATOM 1288 C C . GLU A 1 169 ? -1.393 -15.887 -0.200 1.00 67.88 169 GLU A C 1
ATOM 1290 O O . GLU A 1 169 ? -2.281 -16.526 0.364 1.00 67.88 169 GLU A O 1
ATOM 1295 N N . VAL A 1 170 ? -0.967 -14.720 0.293 1.00 67.19 170 VAL A N 1
ATOM 1296 C CA . VAL A 1 170 ? -1.520 -14.081 1.499 1.00 67.19 170 VAL A CA 1
ATOM 1297 C C . VAL A 1 170 ? -2.972 -13.677 1.270 1.00 67.19 170 VAL A C 1
ATOM 1299 O O . VAL A 1 170 ? -3.815 -13.996 2.098 1.00 67.19 170 VAL A O 1
ATOM 1302 N N . SER A 1 171 ? -3.311 -13.052 0.139 1.00 64.38 171 SER A N 1
ATOM 1303 C CA . SER A 1 171 ? -4.697 -12.674 -0.180 1.00 64.38 171 SER A CA 1
ATOM 1304 C C . SER A 1 171 ? -5.597 -13.901 -0.298 1.00 64.38 171 SER A C 1
ATOM 1306 O O . SER A 1 171 ? -6.749 -13.883 0.132 1.00 64.38 171 SER A O 1
ATOM 1308 N N . LYS A 1 172 ? -5.080 -14.996 -0.864 1.00 71.38 172 LYS A N 1
ATOM 1309 C CA . LYS A 1 172 ? -5.779 -16.281 -0.917 1.00 71.38 172 LYS A CA 1
ATOM 1310 C C . LYS A 1 172 ? -5.982 -16.854 0.485 1.00 71.38 172 LYS A C 1
ATOM 1312 O O . LYS A 1 172 ? -7.112 -17.195 0.820 1.00 71.38 172 LYS A O 1
ATOM 1317 N N . ALA A 1 173 ? -4.944 -16.877 1.318 1.00 69.69 173 ALA A N 1
ATOM 1318 C CA . ALA A 1 173 ? -5.033 -17.339 2.701 1.00 69.69 173 ALA A CA 1
ATOM 1319 C C . ALA A 1 173 ? -5.969 -16.463 3.558 1.00 69.69 173 ALA A C 1
ATOM 1321 O O . ALA A 1 173 ? -6.714 -16.986 4.384 1.00 69.69 173 ALA A O 1
ATOM 1322 N N . MET A 1 174 ? -5.999 -15.146 3.328 1.00 69.06 174 MET A N 1
ATOM 1323 C CA . MET A 1 174 ? -6.928 -14.216 3.976 1.00 69.06 174 MET A CA 1
ATOM 1324 C C . MET A 1 174 ? -8.375 -14.468 3.546 1.00 69.06 174 MET A C 1
ATOM 1326 O O . MET A 1 174 ? -9.250 -14.524 4.405 1.00 69.06 174 MET A O 1
ATOM 1330 N N . ARG A 1 175 ? -8.635 -14.706 2.252 1.00 73.50 175 ARG A N 1
ATOM 1331 C CA . ARG A 1 175 ? -9.965 -15.122 1.772 1.00 73.50 175 ARG A CA 1
ATOM 1332 C C . ARG A 1 175 ? -10.402 -16.451 2.382 1.00 73.50 175 ARG A C 1
ATOM 1334 O O . ARG A 1 175 ? -11.538 -16.551 2.825 1.00 73.50 175 ARG A O 1
ATOM 1341 N N . GLU A 1 176 ? -9.508 -17.440 2.444 1.00 77.06 176 GLU A N 1
ATOM 1342 C CA . GLU A 1 176 ? -9.765 -18.721 3.122 1.00 77.06 176 GLU A CA 1
ATOM 1343 C C . GLU A 1 176 ? -10.108 -18.503 4.607 1.00 77.06 176 GLU A C 1
ATOM 1345 O O . GLU A 1 176 ? -11.040 -19.117 5.113 1.00 77.06 176 GLU A O 1
ATOM 1350 N N . CYS A 1 177 ? -9.415 -17.583 5.286 1.00 72.00 177 CYS A N 1
ATOM 1351 C CA . CYS A 1 177 ? -9.667 -17.227 6.684 1.00 72.00 177 CYS A CA 1
ATOM 1352 C C . CYS A 1 177 ? -11.046 -16.567 6.875 1.00 72.00 177 CYS A C 1
ATOM 1354 O O . CYS A 1 177 ? -11.804 -16.967 7.756 1.00 72.00 177 CYS A O 1
ATOM 1356 N N . SER A 1 178 ? -11.409 -15.597 6.031 1.00 71.88 178 SER A N 1
ATOM 1357 C CA . SER A 1 178 ? -12.729 -14.947 6.064 1.00 71.88 178 SER A CA 1
ATOM 1358 C C . SER A 1 178 ? -13.867 -15.911 5.713 1.00 71.88 178 SER A C 1
ATOM 1360 O O . SER A 1 178 ? -14.948 -15.833 6.298 1.00 71.88 178 SER A O 1
ATOM 1362 N N . LEU A 1 179 ? -13.627 -16.856 4.799 1.00 73.88 179 LEU A N 1
ATOM 1363 C CA . LEU A 1 179 ? -14.590 -17.905 4.477 1.00 73.88 179 LEU A CA 1
ATOM 1364 C C . LEU A 1 179 ? -14.775 -18.842 5.677 1.00 73.88 179 LEU A C 1
ATOM 1366 O O . LEU A 1 179 ? -15.899 -19.026 6.119 1.00 73.88 179 LEU A O 1
ATOM 1370 N N . ALA A 1 180 ? -13.680 -19.330 6.272 1.00 71.75 180 ALA A N 1
ATOM 1371 C CA . ALA A 1 180 ? -1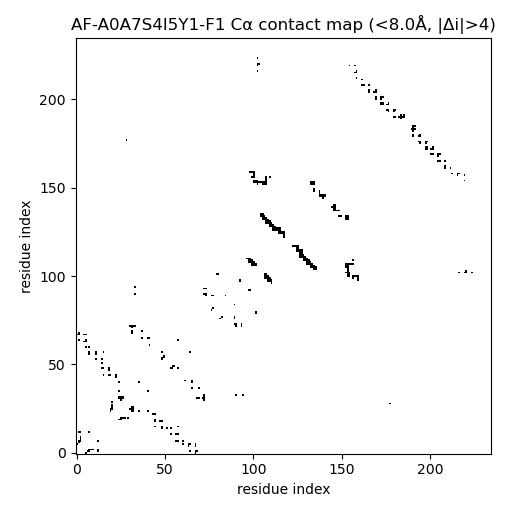3.717 -20.202 7.446 1.00 71.75 180 ALA A CA 1
ATOM 1372 C C . ALA A 1 180 ? -14.474 -19.563 8.624 1.00 71.75 180 ALA A C 1
ATOM 1374 O O . ALA A 1 180 ? -15.296 -20.235 9.240 1.00 71.75 180 ALA A O 1
ATOM 1375 N N . LYS A 1 181 ? -14.277 -18.257 8.872 1.00 71.38 181 LYS A N 1
ATOM 1376 C CA . LYS A 1 181 ? -15.033 -17.489 9.881 1.00 71.38 181 LYS A CA 1
ATOM 1377 C C . LYS A 1 181 ? -16.533 -17.386 9.596 1.00 71.38 181 LYS A C 1
ATOM 1379 O O . LYS A 1 181 ? -17.312 -17.249 10.526 1.00 71.38 181 LYS A O 1
ATOM 1384 N N . SER A 1 182 ? -16.937 -17.366 8.326 1.00 72.12 182 SER A N 1
ATOM 1385 C CA . SER A 1 182 ? -18.352 -17.216 7.955 1.00 72.12 182 SER A CA 1
ATOM 1386 C C . SER A 1 182 ? -19.087 -18.554 7.843 1.00 72.12 182 SER A C 1
ATOM 1388 O O . SER A 1 182 ? -20.303 -18.586 8.006 1.00 72.12 182 SER A O 1
ATOM 1390 N N . THR A 1 183 ? -18.370 -19.658 7.602 1.00 68.31 183 THR A N 1
ATOM 1391 C CA . THR A 1 183 ? -18.942 -21.013 7.525 1.00 68.31 183 THR A CA 1
ATOM 1392 C C . THR A 1 183 ? -18.857 -21.817 8.822 1.00 68.31 183 THR A C 1
ATOM 1394 O O . THR A 1 183 ? -19.648 -22.739 8.986 1.00 68.31 183 THR A O 1
ATOM 1397 N N . GLY A 1 184 ? -17.928 -21.500 9.728 1.00 55.44 184 GLY A N 1
ATOM 1398 C CA . GLY A 1 184 ? -17.809 -22.136 11.040 1.00 55.44 184 GLY A CA 1
ATOM 1399 C C . GLY A 1 184 ? -18.178 -21.151 12.141 1.00 55.44 184 GLY A C 1
ATOM 1400 O O . GLY A 1 184 ? -17.405 -20.240 12.422 1.00 55.44 184 GLY A O 1
ATOM 1401 N N . GLY A 1 185 ? -19.351 -21.326 12.756 1.00 46.72 185 GLY A N 1
ATOM 1402 C CA . GLY A 1 185 ? -19.599 -20.742 14.075 1.00 46.72 185 GLY A CA 1
ATOM 1403 C C . GLY A 1 185 ? -18.577 -21.297 15.070 1.00 46.72 185 GLY A C 1
ATOM 1404 O O . GLY A 1 185 ? -18.088 -22.409 14.877 1.00 46.72 185 GLY A O 1
ATOM 1405 N N . ASP A 1 186 ? -18.260 -20.530 16.111 1.00 49.69 186 ASP A N 1
ATOM 1406 C CA . ASP A 1 186 ? -17.210 -20.787 17.115 1.00 49.69 186 ASP A CA 1
ATOM 1407 C C . ASP A 1 186 ? -17.292 -22.149 17.866 1.00 49.69 186 ASP A C 1
ATOM 1409 O O . ASP A 1 186 ? -16.474 -22.408 18.747 1.00 49.69 186 ASP A O 1
ATOM 1413 N N . ASP A 1 187 ? -18.222 -23.040 17.501 1.00 51.84 187 ASP A N 1
ATOM 1414 C CA . ASP A 1 187 ? -18.584 -24.269 18.215 1.00 51.84 187 ASP A CA 1
ATOM 1415 C C . ASP A 1 187 ? -18.297 -25.592 17.458 1.00 51.84 187 ASP A C 1
ATOM 1417 O O . ASP A 1 187 ? -18.459 -26.660 18.052 1.00 51.84 187 ASP A O 1
ATOM 1421 N N . ASP A 1 188 ? -17.841 -25.569 16.193 1.00 52.12 188 ASP A N 1
ATOM 1422 C CA . ASP A 1 188 ? -17.484 -26.791 15.439 1.00 52.12 188 ASP A CA 1
ATOM 1423 C C . ASP A 1 188 ? -15.954 -27.009 15.354 1.00 52.12 188 ASP A C 1
ATOM 1425 O O . ASP A 1 188 ? -15.203 -26.189 14.816 1.00 52.12 188 ASP A O 1
ATOM 1429 N N . ASP A 1 189 ? -15.493 -28.169 15.838 1.00 55.44 189 ASP A N 1
ATOM 1430 C CA . ASP A 1 189 ? -14.077 -28.589 15.950 1.00 55.44 189 ASP A CA 1
ATOM 1431 C C . ASP A 1 189 ? -13.313 -28.519 14.599 1.00 55.44 189 ASP A C 1
ATOM 1433 O O . ASP A 1 189 ? -12.114 -28.236 14.547 1.00 55.44 189 ASP A O 1
ATOM 1437 N N . ASP A 1 190 ? -14.025 -28.687 13.477 1.00 54.28 190 ASP A N 1
ATOM 1438 C CA . ASP A 1 190 ? -13.477 -28.643 12.109 1.00 54.28 190 ASP A CA 1
ATOM 1439 C C . ASP A 1 190 ? -13.299 -27.198 11.577 1.00 54.28 190 ASP A C 1
ATOM 1441 O O . ASP A 1 190 ? -12.324 -26.881 10.888 1.00 54.28 190 ASP A O 1
ATOM 1445 N N . GLY A 1 191 ? -14.184 -26.271 11.974 1.00 55.78 191 GLY A N 1
ATOM 1446 C CA . GLY A 1 191 ? -14.082 -24.843 11.636 1.00 55.78 191 GLY A CA 1
ATOM 1447 C C . GLY A 1 191 ? -12.896 -24.163 12.329 1.00 55.78 191 GLY A C 1
ATOM 1448 O O . GLY A 1 191 ? -12.186 -23.352 11.726 1.00 55.78 191 GLY A O 1
ATOM 1449 N N . SER A 1 192 ? -12.615 -24.577 13.568 1.00 65.88 192 SER A N 1
ATOM 1450 C CA . SER A 1 192 ? -11.447 -24.148 14.347 1.00 65.88 192 SER A CA 1
ATOM 1451 C C . SER A 1 192 ? -10.121 -24.573 13.695 1.00 65.88 192 SER A C 1
ATOM 1453 O O . SER A 1 192 ? -9.185 -23.770 13.585 1.00 65.88 192 SER A O 1
ATOM 1455 N N . ALA A 1 193 ? -10.046 -25.805 13.175 1.00 72.50 193 ALA A N 1
ATOM 1456 C CA . ALA A 1 193 ? -8.858 -26.320 12.495 1.00 72.50 193 ALA A CA 1
ATOM 1457 C C . ALA A 1 193 ? -8.579 -25.596 11.165 1.00 72.50 193 ALA A C 1
ATOM 1459 O O . ALA A 1 193 ? -7.433 -25.219 10.895 1.00 72.50 193 ALA A O 1
ATOM 1460 N N . ALA A 1 194 ? -9.616 -25.341 10.359 1.00 70.56 194 ALA A N 1
ATOM 1461 C CA . ALA A 1 194 ? -9.494 -24.591 9.109 1.00 70.56 194 ALA A CA 1
ATOM 1462 C C . ALA A 1 194 ? -9.051 -23.135 9.347 1.00 70.56 194 ALA A C 1
ATOM 1464 O O . ALA A 1 194 ? -8.126 -22.652 8.689 1.00 70.56 194 ALA A O 1
ATOM 1465 N N . LEU A 1 195 ? -9.642 -22.454 10.337 1.00 74.44 195 LEU A N 1
ATOM 1466 C CA . LEU A 1 195 ? -9.264 -21.090 10.717 1.00 74.44 195 LEU A CA 1
ATOM 1467 C C . LEU A 1 195 ? -7.810 -21.014 11.213 1.00 74.44 195 LEU A C 1
ATOM 1469 O O . LEU A 1 195 ? -7.056 -20.120 10.817 1.00 74.44 195 LEU A O 1
ATOM 1473 N N . SER A 1 196 ? -7.414 -21.962 12.066 1.00 78.00 196 SER A N 1
ATOM 1474 C CA . SER A 1 196 ? -6.047 -22.121 12.574 1.00 78.00 196 SER A CA 1
ATOM 1475 C C . SER A 1 196 ? -5.039 -22.291 11.436 1.00 78.00 196 SER A C 1
ATOM 1477 O O . SER A 1 196 ? -4.050 -21.554 11.362 1.00 78.00 196 SER A O 1
ATOM 1479 N N . LEU A 1 197 ? -5.319 -23.201 10.497 1.00 79.25 197 LEU A N 1
ATOM 1480 C CA . LEU A 1 197 ? -4.469 -23.449 9.336 1.00 79.25 197 LEU A CA 1
ATOM 1481 C C . LEU A 1 197 ? -4.326 -22.190 8.470 1.00 79.25 197 LEU A C 1
ATOM 1483 O O . LEU A 1 197 ? -3.208 -21.816 8.116 1.00 79.25 197 LEU A O 1
ATOM 1487 N N . SER A 1 198 ? -5.432 -21.517 8.143 1.00 76.00 198 SER A N 1
ATOM 1488 C CA . SER A 1 198 ? -5.408 -20.308 7.311 1.00 76.00 198 SER A CA 1
ATOM 1489 C C . SER A 1 198 ? -4.669 -19.153 7.987 1.00 76.00 198 SER A C 1
ATOM 1491 O O . SER A 1 198 ? -3.880 -18.475 7.327 1.00 76.00 198 SER A O 1
ATOM 1493 N N . ARG A 1 199 ? -4.819 -18.966 9.306 1.00 76.62 199 ARG A N 1
ATOM 1494 C CA . ARG A 1 199 ? -4.001 -18.008 10.075 1.00 76.62 199 ARG A CA 1
ATOM 1495 C C . ARG A 1 199 ? -2.515 -18.350 10.013 1.00 76.62 199 ARG A C 1
ATOM 1497 O O . ARG A 1 199 ? -1.705 -17.478 9.714 1.00 76.62 199 ARG A O 1
ATOM 1504 N N . ARG A 1 200 ? -2.162 -19.624 10.208 1.00 81.94 200 ARG A N 1
ATOM 1505 C CA . ARG A 1 200 ? -0.772 -20.097 10.138 1.00 81.94 200 ARG A CA 1
ATOM 1506 C C . ARG A 1 200 ? -0.156 -19.868 8.757 1.00 81.94 200 ARG A C 1
ATOM 1508 O O . ARG A 1 200 ? 1.015 -19.510 8.670 1.00 81.94 200 ARG A O 1
ATOM 1515 N N . LYS A 1 201 ? -0.933 -20.041 7.679 1.00 79.94 201 LYS A N 1
ATOM 1516 C CA . LYS A 1 201 ? -0.503 -19.712 6.309 1.00 79.94 201 LYS A CA 1
ATOM 1517 C C . LYS A 1 201 ? -0.201 -18.220 6.163 1.00 79.94 201 LYS A C 1
ATOM 1519 O O . LYS A 1 201 ? 0.858 -17.878 5.648 1.00 79.94 201 LYS A O 1
ATOM 1524 N N . VAL A 1 202 ? -1.090 -17.342 6.642 1.00 75.75 202 VAL A N 1
ATOM 1525 C CA . VAL A 1 202 ? -0.867 -15.884 6.616 1.00 75.75 202 VAL A CA 1
ATOM 1526 C C . VAL A 1 202 ? 0.408 -15.515 7.378 1.00 75.75 202 VAL A C 1
ATOM 1528 O O . VAL A 1 202 ? 1.243 -14.789 6.840 1.00 75.75 202 VAL A O 1
ATOM 1531 N N . GLU A 1 203 ? 0.599 -16.045 8.589 1.00 79.06 203 GLU A N 1
ATOM 1532 C CA . GLU A 1 203 ? 1.813 -15.826 9.389 1.00 79.06 203 GLU A CA 1
ATOM 1533 C C . GLU A 1 203 ? 3.078 -16.304 8.664 1.00 79.06 203 GLU A C 1
ATOM 1535 O O . GLU A 1 203 ? 4.058 -15.562 8.579 1.00 79.06 203 GLU A O 1
ATOM 1540 N N . LEU A 1 204 ? 3.053 -17.516 8.101 1.00 82.94 204 LEU A N 1
ATOM 1541 C CA . LEU A 1 204 ? 4.194 -18.102 7.402 1.00 82.94 204 LEU A CA 1
ATOM 1542 C C . LEU A 1 204 ? 4.580 -17.282 6.167 1.00 82.94 204 LEU A C 1
ATOM 1544 O O . LEU A 1 204 ? 5.747 -16.923 6.020 1.00 82.94 204 LEU A O 1
ATOM 1548 N N . PHE A 1 205 ? 3.618 -16.950 5.302 1.00 76.50 205 PHE A N 1
ATOM 1549 C CA . PHE A 1 205 ? 3.893 -16.168 4.095 1.00 76.50 205 PHE A CA 1
ATOM 1550 C C . PHE A 1 205 ? 4.347 -14.743 4.427 1.00 76.50 205 PHE A C 1
ATOM 1552 O O . PHE A 1 205 ? 5.246 -14.215 3.776 1.00 76.50 205 PHE A O 1
ATOM 1559 N N . THR A 1 206 ? 3.800 -14.147 5.491 1.00 71.31 206 THR A N 1
ATOM 1560 C CA . THR A 1 206 ? 4.264 -12.846 5.997 1.00 71.31 206 THR A CA 1
ATOM 1561 C C . THR A 1 206 ? 5.705 -12.935 6.504 1.00 71.31 206 THR A C 1
ATOM 1563 O O . THR A 1 206 ? 6.522 -12.066 6.204 1.00 71.31 206 THR A O 1
ATOM 1566 N N . SER A 1 207 ? 6.056 -14.001 7.231 1.00 78.56 207 SER A N 1
ATOM 1567 C CA . SER A 1 207 ? 7.428 -14.231 7.699 1.00 78.56 207 SER A CA 1
ATOM 1568 C C . SER A 1 207 ? 8.404 -14.406 6.536 1.00 78.56 207 SER A C 1
ATOM 1570 O O . SER A 1 207 ? 9.472 -13.800 6.546 1.00 78.56 207 SER A O 1
ATOM 1572 N N . GLN A 1 208 ? 8.034 -15.190 5.520 1.00 76.19 208 GLN A N 1
ATOM 1573 C CA . GLN A 1 208 ? 8.863 -15.394 4.327 1.00 76.19 208 GLN A CA 1
ATOM 1574 C C . GLN A 1 208 ? 9.094 -14.092 3.558 1.00 76.19 208 GLN A C 1
ATOM 1576 O O . GLN A 1 208 ? 10.209 -13.842 3.095 1.00 76.19 208 GLN A O 1
ATOM 1581 N N . LEU A 1 209 ? 8.067 -13.242 3.455 1.00 71.81 209 LEU A N 1
ATOM 1582 C CA . LEU A 1 209 ? 8.193 -11.918 2.848 1.00 71.81 209 LEU A CA 1
ATOM 1583 C C . LEU A 1 209 ? 9.199 -11.056 3.624 1.00 71.81 209 LEU A C 1
ATOM 1585 O O . LEU A 1 209 ? 10.105 -10.467 3.034 1.00 71.81 209 LEU A O 1
ATOM 1589 N N . ASN A 1 210 ? 9.081 -11.034 4.953 1.00 70.88 210 ASN A N 1
ATOM 1590 C CA . ASN A 1 210 ? 9.967 -10.265 5.824 1.00 70.88 210 ASN A CA 1
ATOM 1591 C C . ASN A 1 210 ? 11.424 -10.751 5.770 1.00 70.88 210 ASN A C 1
ATOM 1593 O O . ASN A 1 210 ? 12.331 -9.922 5.764 1.00 70.88 210 ASN A O 1
ATOM 1597 N N . GLU A 1 211 ? 11.658 -12.064 5.703 1.00 80.56 211 GLU A N 1
ATOM 1598 C CA . GLU A 1 211 ? 13.003 -12.651 5.602 1.00 80.56 211 GLU A CA 1
ATOM 1599 C C . GLU A 1 211 ? 13.643 -12.415 4.225 1.00 80.56 211 GLU A C 1
ATOM 1601 O O . GLU A 1 211 ? 14.841 -12.150 4.126 1.00 80.56 211 GLU A O 1
ATOM 1606 N N . SER A 1 212 ? 12.842 -12.451 3.157 1.00 73.94 212 SER A N 1
ATOM 1607 C CA . SER A 1 212 ? 13.337 -12.280 1.785 1.00 73.94 212 SER A CA 1
ATOM 1608 C C . SER A 1 212 ? 13.688 -10.823 1.461 1.00 73.94 212 SER A C 1
ATOM 1610 O O . SER A 1 212 ? 14.635 -10.564 0.717 1.00 73.94 212 SER A O 1
ATOM 1612 N N . ASN A 1 213 ? 12.960 -9.855 2.027 1.00 70.50 213 ASN A N 1
ATOM 1613 C CA . ASN A 1 213 ? 13.101 -8.432 1.695 1.00 70.50 213 ASN A CA 1
ATOM 1614 C C . ASN A 1 213 ? 14.535 -7.872 1.846 1.00 70.50 213 ASN A C 1
ATOM 1616 O O . ASN A 1 213 ? 14.999 -7.205 0.912 1.00 70.50 213 ASN A O 1
ATOM 1620 N N . PRO A 1 214 ? 15.277 -8.131 2.944 1.00 74.19 214 PRO A N 1
ATOM 1621 C CA . PRO A 1 214 ? 16.665 -7.684 3.074 1.00 74.19 214 PRO A CA 1
ATOM 1622 C C . PRO A 1 214 ? 17.599 -8.277 2.014 1.00 74.19 214 PRO A C 1
ATOM 1624 O O . PRO A 1 214 ? 18.449 -7.565 1.485 1.00 74.19 214 PRO A O 1
ATOM 1627 N N . ILE A 1 215 ? 17.423 -9.557 1.665 1.00 77.56 215 ILE A N 1
ATOM 1628 C CA . ILE A 1 215 ? 18.269 -10.256 0.686 1.00 77.56 215 ILE A CA 1
ATOM 1629 C C . ILE A 1 215 ? 18.082 -9.640 -0.702 1.00 77.56 215 ILE A C 1
ATOM 1631 O O . ILE A 1 215 ? 19.054 -9.292 -1.370 1.00 77.56 215 ILE A O 1
ATOM 1635 N N . LEU A 1 216 ? 16.831 -9.445 -1.120 1.00 72.44 216 LEU A N 1
ATOM 1636 C CA . LEU A 1 216 ? 16.522 -8.825 -2.408 1.00 72.44 216 LEU A CA 1
ATOM 1637 C C . LEU A 1 216 ? 16.992 -7.373 -2.480 1.00 72.44 216 LEU A C 1
ATOM 1639 O O . LEU A 1 216 ? 17.434 -6.919 -3.533 1.00 72.44 216 LEU A O 1
ATOM 1643 N N . THR A 1 217 ? 16.906 -6.651 -1.361 1.00 71.19 217 THR A N 1
ATOM 1644 C CA . THR A 1 217 ? 17.426 -5.285 -1.263 1.00 71.19 217 THR A CA 1
ATOM 1645 C C . THR A 1 217 ? 18.936 -5.276 -1.466 1.00 71.19 217 THR A C 1
ATOM 1647 O O . THR A 1 217 ? 19.415 -4.528 -2.307 1.00 71.19 2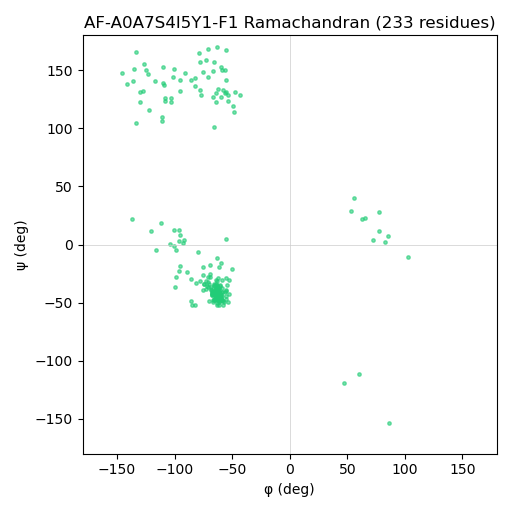17 THR A O 1
ATOM 1650 N N . ALA A 1 218 ? 19.669 -6.184 -0.814 1.00 74.94 218 ALA A N 1
ATOM 1651 C CA . ALA A 1 218 ? 21.114 -6.303 -0.992 1.00 74.94 218 ALA A CA 1
ATOM 1652 C C . ALA A 1 218 ? 21.516 -6.657 -2.437 1.00 74.94 218 ALA A C 1
ATOM 1654 O O . ALA A 1 218 ? 22.473 -6.087 -2.958 1.00 74.94 218 ALA A O 1
ATOM 1655 N N . ILE A 1 219 ? 20.781 -7.559 -3.102 1.00 74.50 219 ILE A N 1
ATOM 1656 C CA . ILE A 1 219 ? 21.009 -7.887 -4.521 1.00 74.50 219 ILE A CA 1
ATOM 1657 C C . ILE A 1 219 ? 20.793 -6.645 -5.394 1.00 74.50 219 ILE A C 1
ATOM 1659 O O . ILE A 1 219 ? 21.641 -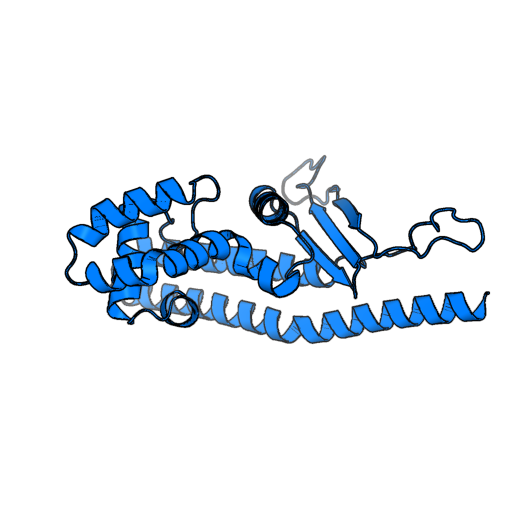6.316 -6.222 1.00 74.50 219 ILE A O 1
ATOM 1663 N N . SER A 1 220 ? 19.682 -5.935 -5.184 1.00 70.06 220 SER A N 1
ATOM 1664 C CA . SER A 1 220 ? 19.356 -4.713 -5.923 1.00 70.06 220 SER A CA 1
ATOM 1665 C C . SER A 1 220 ? 20.430 -3.634 -5.733 1.00 70.06 220 SER A C 1
ATOM 1667 O O . SER A 1 220 ? 20.928 -3.073 -6.709 1.00 70.06 220 SER A O 1
ATOM 1669 N N . ASP A 1 221 ? 20.861 -3.388 -4.496 1.00 72.06 221 ASP A N 1
ATOM 1670 C CA . ASP A 1 221 ? 21.890 -2.393 -4.180 1.00 72.06 221 ASP A CA 1
ATOM 1671 C C . ASP A 1 221 ? 23.249 -2.748 -4.805 1.00 72.06 221 ASP A C 1
ATOM 1673 O O . ASP A 1 221 ? 23.949 -1.866 -5.319 1.00 72.06 221 ASP A O 1
ATOM 1677 N N . ALA A 1 222 ? 23.613 -4.037 -4.812 1.00 78.81 222 ALA A N 1
ATOM 1678 C CA . ALA A 1 222 ? 24.830 -4.528 -5.453 1.00 78.81 222 ALA A CA 1
ATOM 1679 C C . ALA A 1 222 ? 24.811 -4.286 -6.970 1.00 78.81 222 ALA A C 1
ATOM 1681 O O . ALA A 1 222 ? 25.788 -3.767 -7.510 1.00 78.81 222 ALA A O 1
ATOM 1682 N N . MET A 1 223 ? 23.686 -4.559 -7.641 1.00 70.31 223 MET A N 1
ATOM 1683 C CA . MET A 1 223 ? 23.520 -4.270 -9.072 1.00 70.31 223 MET A CA 1
ATOM 1684 C C . MET A 1 223 ? 23.630 -2.767 -9.375 1.00 70.31 223 MET A C 1
ATOM 1686 O O . MET A 1 223 ? 24.233 -2.380 -10.376 1.00 70.31 223 MET A O 1
ATOM 1690 N N . THR A 1 224 ? 23.103 -1.883 -8.511 1.00 69.06 224 THR A N 1
ATOM 1691 C CA . THR A 1 224 ? 23.310 -0.431 -8.691 1.00 69.06 224 THR A CA 1
ATOM 1692 C C . THR A 1 224 ? 24.778 -0.052 -8.548 1.00 69.06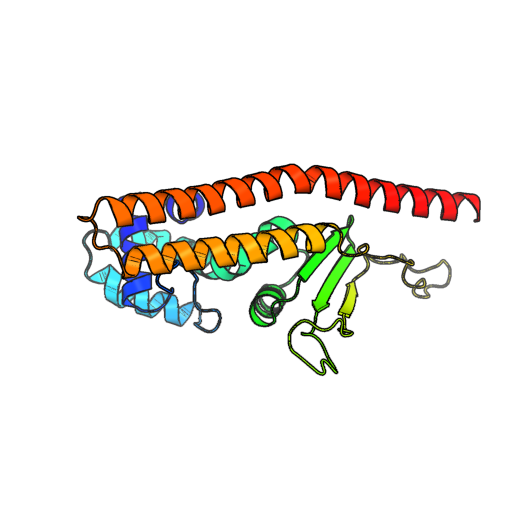 224 THR A C 1
ATOM 1694 O O . THR A 1 224 ? 25.274 0.816 -9.268 1.00 69.06 224 THR A O 1
ATOM 1697 N N . ALA A 1 225 ? 25.466 -0.640 -7.566 1.00 73.62 225 ALA A N 1
ATOM 1698 C CA . ALA A 1 225 ? 26.870 -0.356 -7.308 1.00 73.62 225 ALA A CA 1
ATOM 1699 C C . ALA A 1 225 ? 27.753 -0.794 -8.483 1.00 73.62 225 ALA A C 1
ATOM 1701 O O . ALA A 1 225 ? 28.628 -0.028 -8.885 1.00 73.62 225 ALA A O 1
ATOM 1702 N N . GLU A 1 226 ? 27.470 -1.958 -9.066 1.00 76.56 226 GLU A N 1
ATOM 1703 C CA . GLU A 1 226 ? 28.107 -2.451 -10.289 1.00 76.56 226 GLU A CA 1
ATOM 1704 C C . GLU A 1 226 ? 27.912 -1.476 -11.458 1.00 76.56 226 GLU A C 1
ATOM 1706 O O . GLU A 1 226 ? 28.897 -1.001 -12.021 1.00 76.56 226 GLU A O 1
ATOM 1711 N N . GLY A 1 227 ? 26.672 -1.056 -11.744 1.00 70.25 227 GLY A N 1
ATOM 1712 C CA . GLY A 1 227 ? 26.399 -0.109 -12.834 1.00 70.25 227 GLY A CA 1
ATOM 1713 C C . GLY A 1 227 ? 27.096 1.251 -12.663 1.00 70.25 227 GLY A C 1
ATOM 1714 O O . GLY A 1 227 ? 27.579 1.845 -13.632 1.00 70.25 227 GLY A O 1
ATOM 1715 N N . ARG A 1 228 ? 27.221 1.742 -11.420 1.00 70.31 228 ARG A N 1
ATOM 1716 C CA . ARG A 1 228 ? 28.018 2.947 -11.121 1.00 70.31 228 ARG A CA 1
ATOM 1717 C C . ARG A 1 228 ? 29.508 2.727 -11.374 1.00 70.31 228 ARG A C 1
ATOM 1719 O O . ARG A 1 228 ? 30.161 3.610 -11.925 1.00 70.31 228 ARG A O 1
ATOM 1726 N N . ALA A 1 229 ? 30.047 1.577 -10.973 1.00 75.44 229 ALA A N 1
ATOM 1727 C CA . ALA A 1 229 ? 31.454 1.252 -11.180 1.00 75.44 229 ALA A CA 1
ATOM 1728 C C . ALA A 1 229 ? 31.795 1.157 -12.675 1.00 75.44 229 ALA A C 1
ATOM 1730 O O . ALA A 1 229 ? 32.783 1.747 -13.102 1.00 75.44 229 ALA A O 1
ATOM 1731 N N . GLU A 1 230 ? 30.955 0.501 -13.481 1.00 73.06 230 GLU A N 1
ATOM 1732 C CA . GLU A 1 230 ? 31.134 0.428 -14.938 1.00 73.06 230 GLU A CA 1
ATOM 1733 C C . GLU A 1 230 ? 31.101 1.803 -15.604 1.00 73.06 230 GLU A C 1
ATOM 1735 O O . GLU A 1 230 ? 31.941 2.100 -16.453 1.00 73.06 230 GLU A O 1
ATOM 1740 N N . THR A 1 231 ? 30.166 2.666 -15.199 1.00 70.06 231 THR A N 1
ATOM 1741 C CA . THR A 1 231 ? 30.071 4.029 -15.743 1.00 70.06 231 THR A CA 1
ATOM 1742 C C . THR A 1 231 ? 31.337 4.831 -15.432 1.00 70.06 231 THR A C 1
ATOM 1744 O O . THR A 1 231 ? 31.875 5.486 -16.317 1.00 70.06 231 THR A O 1
ATOM 1747 N N . ASN A 1 232 ? 31.858 4.727 -14.205 1.00 71.12 232 ASN A N 1
ATOM 1748 C CA . ASN A 1 232 ? 33.080 5.422 -13.790 1.00 71.12 232 ASN A CA 1
ATOM 1749 C C . ASN A 1 232 ? 34.352 4.881 -14.458 1.00 71.12 232 ASN A C 1
ATOM 1751 O O . ASN A 1 232 ? 35.319 5.621 -14.586 1.00 71.12 232 ASN A O 1
ATOM 1755 N N . MET A 1 233 ? 34.387 3.602 -14.845 1.00 69.44 233 MET A N 1
ATOM 1756 C CA . MET A 1 233 ? 35.523 3.029 -15.580 1.00 69.44 233 MET A CA 1
ATOM 1757 C C . MET A 1 233 ? 35.553 3.457 -17.053 1.00 69.44 233 MET A C 1
ATOM 1759 O O . MET A 1 233 ? 36.620 3.449 -17.662 1.00 69.44 233 MET A O 1
ATOM 1763 N N . ASN A 1 234 ? 34.392 3.792 -17.620 1.00 62.47 234 ASN A N 1
ATOM 1764 C CA . ASN A 1 234 ? 34.229 4.147 -19.031 1.00 62.47 234 ASN A CA 1
ATOM 1765 C C . ASN A 1 234 ? 34.138 5.667 -19.285 1.00 62.47 234 ASN A C 1
ATOM 1767 O O . ASN A 1 234 ? 33.997 6.066 -20.443 1.00 62.47 234 ASN A O 1
ATOM 1771 N N . ALA A 1 235 ? 34.187 6.489 -18.232 1.00 54.62 235 ALA A N 1
ATOM 1772 C CA . ALA A 1 235 ? 34.213 7.955 -18.278 1.00 54.62 235 ALA A CA 1
ATOM 1773 C C . ALA A 1 235 ? 35.649 8.488 -18.167 1.00 54.62 235 ALA A C 1
ATOM 1775 O O . ALA A 1 235 ? 35.953 9.481 -18.867 1.00 54.62 235 ALA A O 1
#

Mean predicted aligned error: 10.99 Å

Secondary structure (DSSP, 8-state):
-HHHHS---HHHHHHHHHHHHHTTSB-TTSPBPSSS-HHHHHHHHHHHHTTSTTHHHHHHHHHHHHHHHHHHTTHHHHHHHGGGS-HHHHHHHHHHT-EEEEETTEEEEEEEPPPSS--STT------EEEEEE-------TTSPPPPPPTTTT-S-HHHHHHHHHHHHHHHHHHHHHHHHHHS-TT-HHHHHHHHHHHHHHHHHHHHHHHHHHHHHHHHHHHHHHHHHHHHHH-

Radius of gyration: 22.5 Å; Cα contacts (8 Å, |Δi|>4): 242; chains: 1; bounding box: 58×52×54 Å